Protein AF-A0A849Y619-F1 (afdb_monomer)

Nearest PDB structures (foldseek):
  7dg9-assembly1_A  TM=4.846E-01  e=2.957E-01  Aeropyrum pernix K1
  8e9h-assembly1_G  TM=6.512E-01  e=2.918E+00  Mycolicibacterium smegmatis MC2 155
  7di0-assembly3_C  TM=3.791E-01  e=2.770E-01  synthetic construct
  5t5i-assembly1_D  TM=3.705E-01  e=1.620E+00  Methanothermobacter wolfeii
  7vw6-assembly1_A  TM=2.308E-01  e=3.551E+00  Methylorubrum extorquens AM1

pLDDT: mean 92.43, std 9.61, range [48.62, 98.81]

Mean predicted aligned error: 4.02 Å

Foldseek 3Di:
DDWAQAPDDVPPPDHGNCDFPFGVRRQVQQPHTQDLPQDDQLGHNPDGTQAFLWEKAAQADCVVVVVVCVVAPVSVVLVVPDPDPTPGSQFQFKKWKD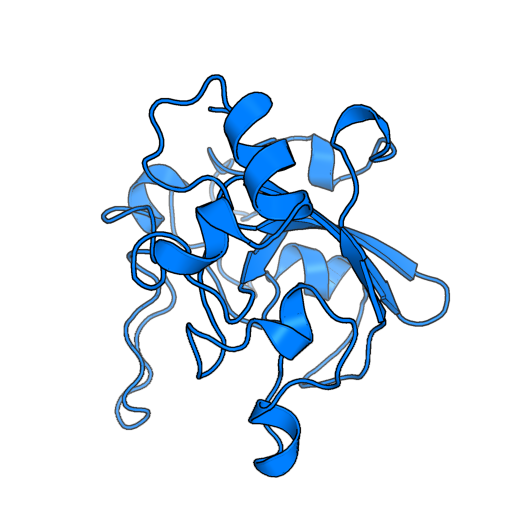DPPFIDMGTYHHHDDPHHHQCCVQRVVDDGPCVVVVDDRMGTGSSRCSRNVDDDDDDIDMDTDGPVPDDDDPRPVHHPDD

Radius of gyration: 15.32 Å; Cα contacts (8 Å, |Δi|>4): 346; chains: 1; bounding box: 36×38×42 Å

Sequence (178 aa):
MFWVGERAKPKSGWSSNFASAWDRQWKQSYGGLDSPVNRKGYFPAKFSPKQNPFYVALPFNDISNPDYLEICPLLKYFRIKKNSETKSVCKNQWIEIRLGDRTCYAQWQDVGPVFTDDYHYVFHGRRPRAHAQDMAGLDVSPAVRDYLRFRGVTHTSWRFVVEEDVPRGPWFKIVTRI

Solvent-accessible surface area (backbone atoms only — not comparable to full-atom values): 10199 Å² total; per-residue (Å²): 107,51,40,47,40,39,72,46,55,91,90,70,84,51,77,43,32,39,34,38,83,83,31,84,49,33,16,67,63,29,63,45,66,49,52,81,82,54,54,54,82,65,38,45,57,90,53,81,61,64,35,36,57,25,27,29,19,43,20,49,37,59,79,85,43,53,74,48,50,81,73,35,70,67,49,38,50,34,49,72,71,54,91,48,89,60,91,53,55,62,59,58,42,35,33,40,37,35,45,91,95,37,77,49,56,29,27,28,60,34,57,10,46,100,40,48,73,45,52,52,32,76,76,64,78,44,74,40,80,39,50,85,69,82,38,61,51,64,28,36,15,50,28,45,38,64,72,59,67,67,69,88,85,81,86,69,51,71,46,79,44,58,75,90,74,56,75,91,51,83,50,62,77,42,63,54,71,118

Structure (mmCIF, N/CA/C/O backbone):
data_AF-A0A849Y619-F1
#
_entry.id   AF-A0A849Y619-F1
#
loop_
_atom_site.group_PDB
_atom_site.id
_atom_site.type_symbol
_atom_site.label_atom_id
_atom_site.label_alt_id
_atom_site.label_comp_id
_atom_site.label_asym_id
_atom_site.label_entity_id
_atom_site.label_seq_id
_atom_site.pdbx_PDB_ins_code
_atom_site.Cartn_x
_atom_site.Cartn_y
_atom_site.Cartn_z
_atom_site.occupancy
_atom_site.B_iso_or_equiv
_atom_site.auth_seq_id
_atom_site.auth_comp_id
_atom_site.auth_asym_id
_atom_site.auth_atom_id
_atom_site.pdbx_PDB_model_num
ATOM 1 N N . MET A 1 1 ? -1.583 -10.553 4.764 1.00 91.94 1 MET A N 1
ATOM 2 C CA . MET A 1 1 ? -1.724 -9.318 5.567 1.00 91.94 1 MET A CA 1
ATOM 3 C C . MET A 1 1 ? -0.429 -9.133 6.320 1.00 91.94 1 MET A C 1
ATOM 5 O O . MET A 1 1 ? 0.033 -10.093 6.928 1.00 91.94 1 MET A O 1
ATOM 9 N N . PHE A 1 2 ? 0.080 -7.910 6.328 1.00 94.38 2 PHE A N 1
ATOM 10 C CA . PHE A 1 2 ? 1.286 -7.489 7.036 1.00 94.38 2 PHE A CA 1
ATOM 11 C C . PHE A 1 2 ? 1.000 -6.177 7.766 1.00 94.38 2 PHE A C 1
ATOM 13 O O . PHE A 1 2 ? -0.035 -5.548 7.517 1.00 94.38 2 PHE A O 1
ATOM 20 N N . TRP A 1 3 ? 1.880 -5.762 8.675 1.00 96.31 3 TRP A N 1
ATOM 21 C CA . TRP A 1 3 ? 1.736 -4.449 9.297 1.00 96.31 3 TRP A CA 1
ATOM 22 C C . TRP A 1 3 ? 3.051 -3.764 9.646 1.00 96.31 3 TRP A C 1
ATOM 24 O O . TRP A 1 3 ? 4.058 -4.417 9.931 1.00 96.31 3 TRP A O 1
ATOM 34 N N . VAL A 1 4 ? 3.014 -2.429 9.689 1.00 97.38 4 VAL A N 1
ATOM 35 C CA . VAL A 1 4 ? 4.141 -1.597 10.118 1.00 97.38 4 VAL A CA 1
ATOM 36 C C . VAL A 1 4 ? 4.576 -1.981 11.525 1.00 97.38 4 VAL A C 1
ATOM 38 O O . VAL A 1 4 ? 3.796 -1.955 12.481 1.00 97.38 4 VAL A O 1
ATOM 41 N N . GLY A 1 5 ? 5.858 -2.292 11.660 1.00 94.94 5 GLY A N 1
ATOM 42 C CA . GLY A 1 5 ? 6.497 -2.670 12.907 1.00 94.94 5 GLY A CA 1
ATOM 43 C C . GLY A 1 5 ? 6.304 -4.129 13.317 1.00 94.94 5 GLY A C 1
ATOM 44 O O . GLY A 1 5 ? 6.670 -4.480 14.441 1.00 94.94 5 GLY A O 1
ATOM 45 N N . GLU A 1 6 ? 5.740 -4.975 12.451 1.00 93.00 6 GLU A N 1
ATOM 46 C CA . GLU A 1 6 ? 5.698 -6.422 12.664 1.00 93.00 6 GLU A CA 1
ATOM 47 C C . GLU A 1 6 ? 7.108 -6.974 12.913 1.00 93.00 6 GLU A C 1
ATOM 49 O O . GLU A 1 6 ? 8.064 -6.675 12.192 1.00 93.00 6 GLU A O 1
ATOM 54 N N . ARG A 1 7 ? 7.249 -7.783 13.967 1.00 87.38 7 ARG A N 1
ATOM 55 C CA . ARG A 1 7 ? 8.505 -8.480 14.249 1.00 87.38 7 ARG A CA 1
ATOM 56 C C . ARG A 1 7 ? 8.664 -9.625 13.258 1.00 87.38 7 ARG A C 1
ATOM 58 O O . ARG A 1 7 ? 7.694 -10.320 12.970 1.00 87.38 7 ARG A O 1
ATOM 65 N N . ALA A 1 8 ? 9.899 -9.872 12.832 1.00 80.19 8 ALA A N 1
ATOM 66 C CA . ALA A 1 8 ? 10.234 -11.083 12.097 1.00 80.19 8 ALA A CA 1
ATOM 67 C C . ALA A 1 8 ? 9.720 -12.315 12.858 1.00 80.19 8 ALA A C 1
ATOM 69 O O . ALA A 1 8 ? 9.900 -12.417 14.079 1.00 80.19 8 ALA A O 1
ATOM 70 N N . LYS A 1 9 ? 9.087 -13.253 12.150 1.00 70.75 9 LYS 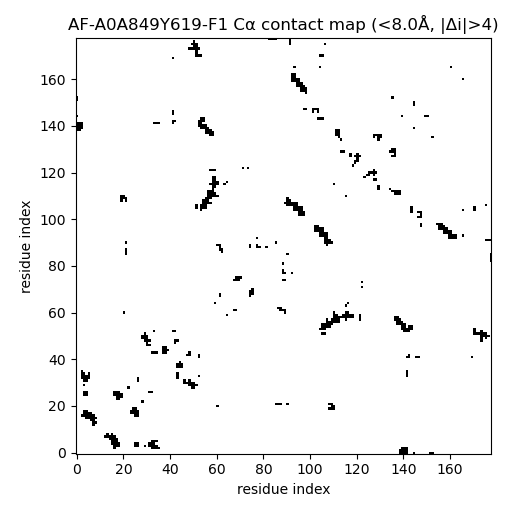A N 1
ATOM 71 C CA . LYS A 1 9 ? 8.723 -14.538 12.749 1.00 70.75 9 LYS A CA 1
ATOM 72 C C . LYS A 1 9 ? 10.014 -15.354 12.884 1.00 70.75 9 LYS A C 1
ATOM 74 O O . LYS A 1 9 ? 10.681 -15.591 11.873 1.00 70.75 9 LYS A O 1
ATOM 79 N N . PRO A 1 10 ? 10.406 -15.779 14.098 1.00 48.62 10 PRO A N 1
ATOM 80 C CA . PRO A 1 10 ? 11.585 -16.618 14.263 1.00 48.62 10 PRO A CA 1
ATOM 81 C C . PRO A 1 10 ? 11.373 -17.874 13.411 1.00 48.62 10 PRO A C 1
ATOM 83 O O . PRO A 1 10 ? 10.369 -18.553 13.607 1.00 48.62 10 PRO A O 1
ATOM 86 N N . LYS A 1 11 ? 12.290 -18.162 12.476 1.00 53.97 11 LYS A N 1
ATOM 87 C CA . LYS A 1 11 ? 12.278 -19.287 11.507 1.00 53.97 11 LYS A CA 1
ATOM 88 C C . LYS A 1 11 ? 11.621 -19.058 10.142 1.00 53.97 11 LYS A C 1
ATOM 90 O O . LYS A 1 11 ? 11.674 -19.965 9.322 1.00 53.97 11 LYS A O 1
ATOM 95 N N . SER A 1 12 ? 11.045 -17.894 9.849 1.00 55.62 12 SER A N 1
ATOM 96 C CA . SER A 1 12 ? 10.415 -17.689 8.537 1.00 55.62 12 SER A CA 1
ATOM 97 C C . SER A 1 12 ? 11.381 -17.155 7.462 1.00 55.62 12 SER A C 1
ATOM 99 O O . SER A 1 12 ? 11.061 -17.224 6.282 1.00 55.62 12 SER A O 1
ATOM 101 N N . GLY A 1 13 ? 12.546 -16.619 7.849 1.00 53.03 13 GLY A N 1
ATOM 102 C CA . GLY A 1 13 ? 13.482 -15.955 6.927 1.00 53.03 13 GLY A CA 1
ATOM 103 C C . GLY A 1 13 ? 13.055 -14.542 6.501 1.00 53.03 13 GLY A C 1
ATOM 104 O O . GLY A 1 13 ? 13.752 -13.907 5.718 1.00 53.03 13 GLY A O 1
ATOM 105 N N . TRP A 1 14 ? 11.938 -14.030 7.029 1.00 57.94 14 TRP A N 1
ATOM 106 C CA . TRP A 1 14 ? 11.405 -12.710 6.683 1.00 57.94 14 TRP A CA 1
ATOM 107 C C . TRP A 1 14 ? 11.950 -11.618 7.601 1.00 57.94 14 TRP A C 1
ATOM 109 O O . TRP A 1 14 ? 11.988 -11.777 8.824 1.00 57.94 14 TRP A O 1
ATOM 119 N N . SER A 1 15 ? 12.312 -10.487 7.001 1.00 65.38 15 SER A N 1
ATOM 120 C CA . SER A 1 15 ? 12.691 -9.256 7.694 1.00 65.38 15 SER A CA 1
ATOM 121 C C . SER A 1 15 ? 11.537 -8.726 8.551 1.00 65.38 15 SER A C 1
ATOM 123 O O . SER A 1 15 ? 10.367 -8.900 8.225 1.00 65.38 15 SER A O 1
ATOM 125 N N . SER A 1 16 ? 11.849 -8.055 9.661 1.00 83.31 16 SER A N 1
ATOM 126 C CA . SER A 1 16 ? 10.846 -7.273 10.393 1.00 83.31 16 SER A CA 1
ATOM 127 C C . SER A 1 16 ? 10.355 -6.098 9.548 1.00 83.31 16 SER A C 1
ATOM 129 O O . SER A 1 16 ? 11.182 -5.424 8.935 1.00 83.31 16 SER A O 1
ATOM 131 N N . ASN A 1 17 ? 9.083 -5.725 9.667 1.00 91.50 17 ASN A N 1
ATOM 132 C CA . ASN A 1 17 ? 8.515 -4.537 9.014 1.00 91.50 17 ASN A CA 1
ATOM 133 C C . ASN A 1 17 ? 8.823 -3.245 9.801 1.00 91.50 17 ASN A C 1
ATOM 135 O O . ASN A 1 17 ? 8.001 -2.332 9.884 1.00 91.50 17 ASN A O 1
ATOM 139 N N . PHE A 1 18 ? 9.986 -3.172 10.462 1.00 93.94 18 PHE A N 1
ATOM 140 C CA . PHE A 1 18 ? 10.475 -1.929 11.076 1.00 93.94 18 PHE A CA 1
ATOM 141 C C . PHE A 1 18 ? 10.907 -0.907 10.023 1.00 93.94 18 PHE A C 1
ATOM 143 O O . PHE A 1 18 ? 10.814 0.293 10.280 1.00 93.94 18 PHE A O 1
ATOM 150 N N . ALA A 1 19 ? 11.321 -1.399 8.857 1.00 94.00 19 ALA A N 1
ATOM 151 C CA . ALA A 1 19 ? 11.584 -0.643 7.647 1.00 94.00 19 ALA A CA 1
ATOM 152 C C . ALA A 1 19 ? 10.691 -1.175 6.518 1.00 94.00 19 ALA A C 1
ATOM 154 O O . ALA A 1 19 ? 10.325 -2.349 6.542 1.00 94.00 19 ALA A O 1
ATOM 155 N N . SER A 1 20 ? 10.384 -0.322 5.545 1.00 94.94 20 SER A N 1
ATOM 156 C CA . SER A 1 20 ? 9.896 -0.737 4.228 1.00 94.94 20 SER A CA 1
ATOM 157 C C . SER A 1 20 ? 11.028 -0.657 3.205 1.00 94.94 20 SER A C 1
ATOM 159 O O . SER A 1 20 ? 12.111 -0.133 3.491 1.00 94.94 20 SER A O 1
ATOM 161 N N . ALA A 1 21 ? 10.763 -1.087 1.974 1.00 94.69 21 ALA A N 1
ATOM 162 C CA . ALA A 1 21 ? 11.653 -0.902 0.830 1.00 94.69 21 ALA A CA 1
ATOM 163 C C . ALA A 1 21 ? 12.079 0.564 0.602 1.00 94.69 21 ALA A C 1
ATOM 165 O O . ALA A 1 21 ? 13.118 0.817 -0.012 1.00 94.69 21 ALA A O 1
ATOM 166 N N . TRP A 1 22 ? 11.299 1.533 1.096 1.00 95.00 22 TRP A N 1
ATOM 167 C CA . TRP A 1 22 ? 11.494 2.961 0.824 1.00 95.00 22 TRP A CA 1
ATOM 168 C C . TRP A 1 22 ? 11.566 3.842 2.075 1.00 95.00 22 TRP A C 1
ATOM 170 O O . TRP A 1 22 ? 11.702 5.061 1.954 1.00 95.00 22 TRP A O 1
ATOM 180 N N . ASP A 1 23 ? 11.476 3.257 3.268 1.00 94.38 23 ASP A N 1
ATOM 181 C CA . ASP A 1 23 ? 11.567 3.962 4.544 1.00 94.38 23 ASP A CA 1
ATOM 182 C C . ASP A 1 23 ? 12.326 3.106 5.566 1.00 94.38 23 ASP A C 1
ATOM 184 O O . ASP A 1 23 ? 11.807 2.129 6.104 1.00 94.38 23 ASP A O 1
ATOM 188 N N . ARG A 1 24 ? 13.578 3.480 5.855 1.00 94.19 24 ARG A N 1
ATOM 189 C CA . ARG A 1 24 ? 14.445 2.740 6.791 1.00 94.19 24 ARG A CA 1
ATOM 190 C C . ARG A 1 24 ? 13.985 2.825 8.247 1.00 94.19 24 ARG A C 1
ATOM 192 O O . ARG A 1 24 ? 14.452 2.042 9.069 1.00 94.19 24 ARG A O 1
ATOM 199 N N . GLN A 1 25 ? 13.116 3.778 8.571 1.00 95.12 25 GLN A N 1
ATOM 200 C CA . GLN A 1 25 ? 12.584 4.000 9.913 1.00 95.12 25 GLN A CA 1
ATOM 201 C C . GLN A 1 25 ? 11.055 3.936 9.884 1.00 95.12 25 GLN A C 1
ATOM 203 O O . GLN A 1 25 ? 10.381 4.688 10.584 1.00 95.12 25 GLN A O 1
ATOM 208 N N . TRP A 1 26 ? 10.494 3.043 9.062 1.00 96.44 26 TRP A N 1
ATOM 209 C CA . TRP A 1 26 ? 9.069 3.032 8.743 1.00 96.44 26 TRP A CA 1
ATOM 210 C C . TRP A 1 26 ? 8.165 2.998 9.974 1.00 96.44 26 TRP A C 1
ATOM 212 O O . TRP A 1 26 ? 7.185 3.733 10.041 1.00 96.44 26 TRP A O 1
ATOM 222 N N . LYS A 1 27 ? 8.529 2.235 11.012 1.00 96.88 27 LYS A N 1
ATOM 223 C CA . LYS A 1 27 ? 7.788 2.240 12.283 1.00 96.88 27 LYS A CA 1
ATOM 224 C C . LYS A 1 27 ? 7.769 3.620 12.950 1.00 96.88 27 LYS A C 1
ATOM 226 O O . LYS A 1 27 ? 6.728 4.043 13.452 1.00 96.88 27 LYS A O 1
ATOM 231 N N . GLN A 1 28 ? 8.905 4.310 12.995 1.00 96.75 28 GLN A N 1
ATOM 232 C CA . GLN A 1 28 ? 9.020 5.650 13.570 1.00 96.75 28 GLN A CA 1
ATOM 233 C C . GLN A 1 28 ? 8.274 6.677 12.711 1.00 96.75 28 GLN A C 1
ATOM 235 O O . GLN A 1 28 ? 7.498 7.469 13.251 1.00 96.75 28 GLN A O 1
ATOM 240 N N . SER A 1 29 ? 8.452 6.618 11.390 1.00 96.44 29 SER A N 1
ATOM 241 C CA . SER A 1 29 ? 7.781 7.478 10.414 1.00 96.44 29 SER A CA 1
ATOM 242 C C . SER A 1 29 ? 6.263 7.315 10.448 1.00 96.44 29 SER A C 1
ATOM 244 O O . SER A 1 29 ? 5.551 8.311 10.416 1.00 96.44 29 SER A O 1
ATOM 246 N N . TYR A 1 30 ? 5.753 6.088 10.595 1.00 97.81 30 TYR A N 1
ATOM 247 C CA . TYR A 1 30 ? 4.326 5.796 10.777 1.00 97.81 30 TYR A CA 1
ATOM 248 C C . TYR A 1 30 ? 3.792 6.286 12.132 1.00 97.81 30 TYR A C 1
ATOM 250 O O . TYR A 1 30 ? 2.605 6.581 12.269 1.00 97.81 30 TYR A O 1
ATOM 258 N N . GLY A 1 31 ? 4.663 6.416 13.135 1.00 97.19 31 GLY A N 1
ATOM 259 C CA . GLY A 1 31 ? 4.334 6.873 14.487 1.00 97.19 31 GLY A CA 1
ATOM 260 C C . GLY A 1 31 ? 4.183 5.755 15.522 1.00 97.19 31 GLY A C 1
ATOM 261 O O . GLY A 1 31 ? 3.906 6.042 16.685 1.00 97.19 31 GLY A O 1
ATOM 262 N N . GLY A 1 32 ? 4.388 4.491 15.144 1.00 96.19 32 GLY A N 1
ATOM 263 C CA . GLY A 1 32 ? 4.305 3.362 16.065 1.00 96.19 32 GLY A CA 1
ATOM 264 C C . GLY A 1 32 ? 4.041 2.017 15.391 1.00 96.19 32 GLY A C 1
ATOM 265 O O . GLY A 1 32 ? 4.124 1.868 14.179 1.00 96.19 32 GLY A O 1
ATOM 266 N N . LEU A 1 33 ? 3.732 1.009 16.212 1.00 96.50 33 LEU A N 1
ATOM 267 C CA . LEU A 1 33 ? 3.338 -0.328 15.756 1.00 96.50 33 LEU A CA 1
ATOM 268 C C . LEU A 1 33 ? 1.875 -0.320 15.288 1.00 96.50 33 LEU A C 1
ATOM 270 O O . LEU A 1 33 ? 0.980 -0.090 16.105 1.00 96.50 33 LEU A O 1
ATOM 274 N N . ASP A 1 34 ? 1.620 -0.661 14.025 1.00 97.31 34 ASP A N 1
ATOM 275 C CA . ASP A 1 34 ? 0.263 -0.778 13.473 1.00 97.31 34 ASP A CA 1
ATOM 276 C C . ASP A 1 34 ? -0.383 -2.127 13.824 1.00 97.31 34 ASP A C 1
ATOM 278 O O . ASP A 1 34 ? -0.637 -2.973 12.975 1.00 97.31 34 ASP A O 1
ATOM 282 N N . SER A 1 35 ? -0.614 -2.366 15.115 1.00 95.38 35 SER A N 1
ATOM 283 C CA . SER A 1 35 ? -1.108 -3.663 15.587 1.00 95.38 35 SER A CA 1
ATOM 284 C C . SER A 1 35 ? -2.464 -4.048 14.959 1.00 95.38 35 SER A C 1
ATOM 286 O O . SER A 1 35 ? -3.393 -3.228 14.931 1.00 95.38 35 SER A O 1
ATOM 288 N N . PRO A 1 36 ? -2.639 -5.314 14.529 1.00 95.25 36 PRO A N 1
ATOM 289 C CA . PRO A 1 36 ? -3.891 -5.790 13.950 1.00 95.25 36 PRO A CA 1
ATOM 290 C C . PRO A 1 36 ? -5.019 -6.026 14.963 1.00 95.25 36 PRO A C 1
ATOM 292 O O . PRO A 1 36 ? -6.151 -6.226 14.529 1.00 95.25 36 PRO A O 1
ATOM 295 N N . VAL A 1 37 ? -4.731 -6.054 16.271 1.00 93.31 37 VAL A N 1
ATOM 296 C CA . VAL A 1 37 ? -5.693 -6.472 17.315 1.00 93.31 37 VAL A CA 1
ATOM 297 C C . VAL A 1 37 ? -6.178 -5.340 18.221 1.00 93.31 37 VAL A C 1
ATOM 299 O O . VAL A 1 37 ? -7.227 -5.466 18.837 1.00 93.31 37 VAL A O 1
ATOM 302 N N . ASN A 1 38 ? -5.448 -4.226 18.309 1.00 89.75 38 ASN A N 1
ATOM 303 C CA . ASN A 1 38 ? -5.796 -3.111 19.192 1.00 89.75 38 ASN A CA 1
ATOM 304 C C . ASN A 1 38 ? -6.065 -1.845 18.372 1.00 89.75 38 ASN A C 1
ATOM 306 O O . ASN A 1 38 ? -5.174 -1.004 18.195 1.00 89.75 38 ASN A O 1
ATOM 310 N N . ARG A 1 39 ? -7.284 -1.747 17.830 1.00 96.00 39 ARG A N 1
ATOM 311 C CA . ARG A 1 39 ? -7.682 -0.719 16.856 1.00 96.00 39 ARG A CA 1
ATOM 312 C C . ARG A 1 39 ? -8.905 0.074 17.318 1.00 96.00 39 ARG A C 1
ATOM 314 O O . ARG A 1 39 ? -9.791 -0.466 17.972 1.00 96.00 39 ARG A O 1
ATOM 321 N N . LYS A 1 40 ? -8.959 1.357 16.947 1.00 96.25 40 LYS A N 1
ATOM 322 C CA . LYS A 1 40 ? -10.124 2.243 17.097 1.00 96.25 40 LYS A CA 1
ATOM 323 C C . LYS A 1 40 ? -10.702 2.511 15.709 1.00 96.25 40 LYS A C 1
ATOM 325 O O . LYS A 1 40 ? -10.189 3.339 14.955 1.00 96.25 40 LYS A O 1
ATOM 330 N N . GLY A 1 41 ? -11.745 1.766 15.345 1.00 96.25 41 GLY A N 1
ATOM 331 C CA . GLY A 1 41 ? -12.171 1.671 13.948 1.00 96.25 41 GLY A CA 1
ATOM 332 C C . GLY A 1 41 ? -11.033 1.108 13.092 1.00 96.25 41 GLY A C 1
ATOM 333 O O . GLY A 1 41 ? -10.452 0.084 13.432 1.00 96.25 41 GLY A O 1
ATOM 334 N N . TYR A 1 42 ? -10.665 1.809 12.020 1.00 97.50 42 TYR A N 1
ATOM 335 C CA . TYR A 1 42 ? -9.595 1.385 11.109 1.00 97.50 42 TYR A CA 1
ATOM 336 C C . TYR A 1 42 ? -8.191 1.872 11.500 1.00 97.50 42 TYR A C 1
ATOM 338 O O . TYR A 1 42 ? -7.265 1.696 10.716 1.00 97.50 42 TYR A O 1
ATOM 346 N N . PHE A 1 43 ? -8.010 2.486 12.672 1.00 97.75 43 PHE A N 1
ATOM 347 C CA . PHE A 1 43 ? -6.763 3.151 13.080 1.00 97.75 43 PHE A CA 1
ATOM 348 C C . PHE A 1 43 ? -6.136 2.464 14.303 1.00 97.75 43 PHE A C 1
ATOM 350 O O . PHE A 1 43 ? -6.872 1.855 15.088 1.00 97.75 43 PHE A O 1
ATOM 357 N N . PRO A 1 44 ? -4.811 2.572 14.521 1.00 97.19 44 PRO A N 1
ATOM 358 C CA . PRO A 1 44 ? -4.189 2.177 15.785 1.00 97.19 44 PRO A CA 1
ATOM 359 C C . PRO A 1 44 ? -4.904 2.805 16.989 1.00 97.19 44 PRO A C 1
ATOM 361 O O . PRO A 1 44 ? -5.210 3.993 16.988 1.00 97.19 44 PRO A O 1
ATOM 364 N N . ALA A 1 45 ? -5.167 2.030 18.045 1.00 96.12 45 ALA A N 1
ATOM 365 C CA . ALA A 1 45 ? -5.887 2.559 19.210 1.00 96.12 45 ALA A CA 1
ATOM 366 C C . ALA A 1 45 ? -5.030 3.467 20.112 1.00 96.12 45 ALA A C 1
ATOM 368 O O . ALA A 1 45 ? -5.575 4.269 20.864 1.00 96.12 45 ALA A O 1
ATOM 369 N N . LYS A 1 46 ? -3.698 3.321 20.074 1.00 95.19 46 LYS A N 1
ATOM 370 C CA . LYS A 1 46 ? -2.773 3.980 21.016 1.00 95.19 46 LYS A CA 1
ATOM 371 C C . LYS A 1 46 ? -2.206 5.312 20.519 1.00 95.19 46 LYS A C 1
ATOM 373 O O . LYS A 1 46 ? -1.581 6.016 21.302 1.00 95.19 46 LYS A O 1
ATOM 378 N N . PHE A 1 47 ? -2.360 5.627 19.236 1.00 96.88 47 PHE A N 1
ATOM 379 C CA . PHE A 1 47 ? -1.802 6.829 18.621 1.00 96.88 47 PHE A CA 1
ATOM 380 C C . PHE A 1 47 ? -2.518 7.142 17.306 1.00 96.88 47 PHE A C 1
ATOM 382 O O . PHE A 1 47 ? -3.070 6.248 16.666 1.00 96.88 47 PHE A O 1
ATOM 389 N N . SER A 1 48 ? -2.460 8.401 16.881 1.00 97.06 48 SER A N 1
ATOM 390 C CA . SER A 1 48 ? -2.811 8.787 15.514 1.00 97.06 48 SER A CA 1
ATOM 391 C C . SER A 1 48 ? -1.597 8.549 14.611 1.00 97.06 48 SER A C 1
ATOM 393 O O . SER A 1 48 ? -0.541 9.124 14.891 1.00 97.06 48 SER A O 1
ATOM 395 N N . PRO A 1 49 ? -1.691 7.702 13.570 1.00 97.44 49 PRO A N 1
ATOM 396 C CA . PRO A 1 49 ? -0.554 7.452 12.697 1.00 97.44 49 PRO A CA 1
ATOM 397 C C . PRO A 1 49 ? -0.215 8.705 11.881 1.00 97.44 49 PRO A C 1
ATOM 399 O O . PRO A 1 49 ? -1.070 9.547 11.619 1.00 97.44 49 PRO A O 1
ATOM 402 N N . LYS A 1 50 ? 1.050 8.839 11.490 1.00 97.44 50 LYS A N 1
ATOM 403 C CA . LYS A 1 50 ? 1.550 9.953 10.662 1.00 97.44 50 LYS A CA 1
ATOM 404 C C . LYS A 1 50 ? 1.551 9.624 9.166 1.00 97.44 50 LYS A C 1
ATOM 406 O O . LYS A 1 50 ? 1.750 10.501 8.336 1.00 97.44 50 LYS A O 1
ATOM 411 N N . GLN A 1 51 ? 1.337 8.355 8.838 1.00 97.38 51 GLN A N 1
ATOM 412 C CA . GLN A 1 51 ? 1.222 7.824 7.486 1.00 97.38 51 GLN A CA 1
ATOM 413 C C . GLN A 1 51 ? -0.124 7.104 7.348 1.00 97.38 51 GLN A C 1
ATOM 415 O O . GLN A 1 51 ? -0.765 6.752 8.342 1.00 97.38 51 GLN A O 1
ATOM 420 N N . ASN A 1 52 ? -0.570 6.909 6.113 1.00 98.19 52 ASN A N 1
ATOM 421 C CA . ASN A 1 52 ? -1.857 6.303 5.812 1.00 98.19 52 ASN A CA 1
ATOM 422 C C . ASN A 1 52 ? -1.949 4.880 6.389 1.00 98.19 52 ASN A C 1
ATOM 424 O O . ASN A 1 52 ? -1.093 4.058 6.072 1.00 98.19 52 ASN A O 1
ATOM 428 N N . PRO A 1 53 ? -2.970 4.555 7.206 1.00 98.38 53 PRO A N 1
ATOM 429 C CA . PRO A 1 53 ? -3.171 3.205 7.733 1.00 98.38 53 PRO A CA 1
ATOM 430 C C . PRO A 1 53 ? -3.722 2.221 6.692 1.00 98.38 53 PRO A C 1
ATOM 432 O O . PRO A 1 53 ? -3.694 1.012 6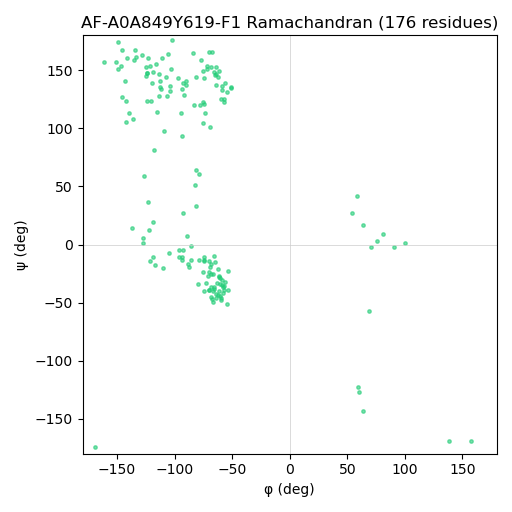.919 1.00 98.38 53 PRO A O 1
ATOM 435 N N . PHE A 1 54 ? -4.222 2.705 5.555 1.00 98.75 54 PHE A N 1
ATOM 436 C CA . PHE A 1 54 ? -4.616 1.901 4.403 1.00 98.75 54 PHE A CA 1
ATOM 437 C C . PHE A 1 54 ? -3.439 1.817 3.438 1.00 98.75 54 PHE A C 1
ATOM 439 O O . PHE A 1 54 ? -3.247 2.685 2.586 1.00 98.75 54 PHE A O 1
ATOM 446 N N . TYR A 1 55 ? -2.640 0.764 3.589 1.00 98.75 55 TYR A N 1
ATOM 447 C CA . TYR A 1 55 ? -1.450 0.550 2.779 1.00 98.75 55 TYR A CA 1
ATOM 448 C C . TYR A 1 55 ? -1.326 -0.886 2.288 1.00 98.75 55 TYR A C 1
ATOM 450 O O . TYR A 1 55 ? -1.915 -1.812 2.856 1.00 98.75 55 TYR A O 1
ATOM 458 N N . VAL A 1 56 ? -0.546 -1.049 1.223 1.00 98.75 56 VAL A N 1
ATOM 459 C CA . VAL A 1 56 ? -0.262 -2.335 0.588 1.00 98.75 56 VAL A CA 1
ATOM 460 C C . VAL A 1 56 ? 1.223 -2.525 0.293 1.00 98.75 56 VAL A C 1
ATOM 462 O O . VAL A 1 56 ? 1.981 -1.552 0.202 1.00 98.75 56 VAL A O 1
ATOM 465 N N . ALA A 1 57 ? 1.594 -3.786 0.084 1.00 98.00 57 ALA A N 1
ATOM 466 C CA . ALA A 1 57 ? 2.817 -4.199 -0.579 1.00 98.00 57 ALA A CA 1
ATOM 467 C C . ALA A 1 57 ? 2.482 -4.896 -1.906 1.00 98.00 57 ALA A C 1
ATOM 469 O O . ALA A 1 57 ? 1.661 -5.818 -1.933 1.00 98.00 57 ALA A O 1
ATOM 470 N N . LEU A 1 58 ? 3.108 -4.430 -2.989 1.00 98.06 58 LEU A N 1
ATOM 471 C CA . LEU A 1 58 ? 3.091 -5.077 -4.305 1.00 98.06 58 LEU A CA 1
ATOM 472 C C . LEU A 1 58 ? 4.504 -5.574 -4.657 1.00 98.06 58 LEU A C 1
ATOM 474 O O . LEU A 1 58 ? 5.487 -4.932 -4.272 1.00 98.06 58 LEU A O 1
ATOM 478 N N . PRO A 1 59 ? 4.640 -6.695 -5.390 1.00 97.19 59 PRO A N 1
ATOM 479 C CA . PRO A 1 59 ? 5.909 -7.402 -5.569 1.00 97.19 59 PRO A CA 1
ATOM 480 C C . PRO A 1 59 ? 6.785 -6.777 -6.665 1.00 97.19 59 PRO A C 1
ATOM 482 O O . PRO A 1 59 ? 7.249 -7.457 -7.575 1.00 97.19 59 PRO A O 1
ATOM 485 N N . PHE A 1 60 ? 7.009 -5.465 -6.597 1.00 97.88 60 PHE A N 1
ATOM 486 C CA . PHE A 1 60 ? 7.867 -4.732 -7.522 1.00 97.88 60 PHE A CA 1
ATOM 487 C C . PHE A 1 60 ? 8.593 -3.576 -6.825 1.00 97.88 60 PHE A C 1
ATOM 489 O O . PHE A 1 60 ? 7.967 -2.717 -6.213 1.00 97.88 60 PHE A O 1
ATOM 496 N N . ASN A 1 61 ? 9.915 -3.521 -6.947 1.00 97.38 61 ASN A N 1
ATOM 497 C CA . ASN A 1 61 ? 10.741 -2.437 -6.429 1.00 97.38 61 ASN A CA 1
ATOM 498 C C . ASN A 1 61 ? 11.401 -1.693 -7.588 1.00 97.38 61 ASN A C 1
ATOM 500 O O . ASN A 1 61 ? 12.263 -2.235 -8.277 1.00 97.38 61 ASN A O 1
ATOM 504 N N . ASP A 1 62 ? 11.025 -0.436 -7.779 1.00 95.88 62 ASP A N 1
ATOM 505 C CA . ASP A 1 62 ? 11.553 0.421 -8.837 1.00 95.88 62 ASP A CA 1
ATOM 506 C C . ASP A 1 62 ? 13.014 0.836 -8.618 1.00 95.88 62 ASP A C 1
ATOM 508 O O . ASP A 1 62 ? 13.717 1.122 -9.581 1.00 95.88 62 ASP A O 1
ATOM 512 N N . ILE A 1 63 ? 13.496 0.828 -7.371 1.00 95.25 63 ILE A N 1
ATOM 513 C CA . ILE A 1 63 ? 14.892 1.155 -7.054 1.00 95.25 63 ILE A CA 1
ATOM 514 C C . ILE A 1 63 ? 15.822 0.006 -7.456 1.00 95.25 63 ILE A C 1
ATOM 516 O O . ILE A 1 63 ? 16.911 0.257 -7.965 1.00 95.25 63 ILE A O 1
ATOM 520 N N . SER A 1 64 ? 15.416 -1.248 -7.229 1.00 95.81 64 SER A N 1
ATOM 521 C CA . SER A 1 64 ? 16.225 -2.415 -7.618 1.00 95.81 64 SER A CA 1
ATOM 522 C C . SER A 1 64 ? 16.003 -2.857 -9.062 1.00 95.81 64 SER A C 1
ATOM 524 O O . SER A 1 64 ? 16.785 -3.655 -9.563 1.00 95.81 64 SER A O 1
ATOM 526 N N . ASN A 1 65 ? 14.956 -2.360 -9.725 1.00 96.06 65 ASN A N 1
ATOM 527 C CA . ASN A 1 65 ? 14.637 -2.683 -11.114 1.00 96.06 65 ASN A CA 1
ATOM 528 C C . ASN A 1 65 ? 14.468 -1.395 -11.954 1.00 96.06 65 ASN A C 1
ATOM 530 O O . ASN A 1 65 ? 13.388 -1.159 -12.510 1.00 96.06 65 ASN A O 1
ATOM 534 N N . PRO A 1 66 ? 15.506 -0.535 -12.036 1.00 94.31 66 PRO A N 1
ATOM 535 C CA . PRO A 1 66 ? 15.400 0.793 -12.642 1.00 94.31 66 PRO A CA 1
ATOM 536 C C . PRO A 1 66 ? 15.137 0.754 -14.151 1.00 94.31 66 PRO A C 1
ATOM 538 O O . PRO A 1 66 ? 14.524 1.680 -14.677 1.00 94.31 66 PRO A O 1
ATOM 541 N N . ASP A 1 67 ? 15.519 -0.322 -14.844 1.00 94.19 67 ASP A N 1
ATOM 542 C CA . ASP A 1 67 ? 15.328 -0.462 -16.294 1.00 94.19 67 ASP A CA 1
ATOM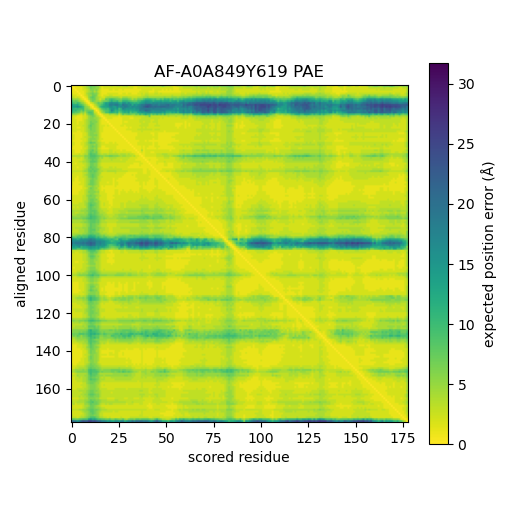 543 C C . ASP A 1 67 ? 13.846 -0.363 -16.696 1.00 94.19 67 ASP A C 1
ATOM 545 O O . ASP A 1 67 ? 13.501 0.178 -17.750 1.00 94.19 67 ASP A O 1
ATOM 549 N N . TYR A 1 68 ? 12.932 -0.789 -15.815 1.00 94.62 68 TYR A N 1
ATOM 550 C CA . TYR A 1 68 ? 11.492 -0.693 -16.062 1.00 94.62 68 TYR A CA 1
ATOM 551 C C . TYR A 1 68 ? 10.956 0.741 -16.048 1.00 94.62 68 TYR A C 1
ATOM 553 O O . TYR A 1 68 ? 9.890 0.987 -16.620 1.00 94.62 68 TYR A O 1
ATOM 561 N N . LEU A 1 69 ? 11.679 1.698 -15.452 1.00 90.81 69 LEU A N 1
ATOM 562 C CA . LEU A 1 69 ? 11.294 3.113 -15.456 1.00 90.81 69 LEU A CA 1
ATOM 563 C C . LEU A 1 69 ? 11.230 3.681 -16.880 1.00 90.81 69 LEU A C 1
ATOM 565 O O . LEU A 1 69 ? 10.434 4.584 -17.137 1.00 90.81 69 LEU A O 1
ATOM 569 N N . GLU A 1 70 ? 12.018 3.134 -17.811 1.00 89.31 70 GLU A N 1
ATOM 570 C CA . GLU A 1 70 ? 12.069 3.591 -19.204 1.00 89.31 70 GLU A CA 1
ATOM 571 C C . GLU A 1 70 ? 11.189 2.790 -20.167 1.00 89.31 70 GLU A C 1
ATOM 573 O O . GLU A 1 70 ? 10.952 3.237 -21.291 1.00 89.31 70 GLU A O 1
ATOM 578 N N . ILE A 1 71 ? 10.636 1.653 -19.748 1.00 92.31 71 ILE A N 1
ATOM 579 C CA . ILE A 1 71 ? 9.800 0.813 -20.625 1.00 92.31 71 ILE A CA 1
ATOM 580 C C . ILE A 1 71 ? 8.353 0.681 -20.151 1.00 92.31 71 ILE A C 1
ATOM 582 O O . ILE A 1 71 ? 7.486 0.350 -20.952 1.00 92.31 71 ILE A O 1
ATOM 586 N N . CYS A 1 72 ? 8.052 0.990 -18.887 1.00 95.00 72 CYS A N 1
ATOM 587 C CA . CYS A 1 72 ? 6.695 0.934 -18.3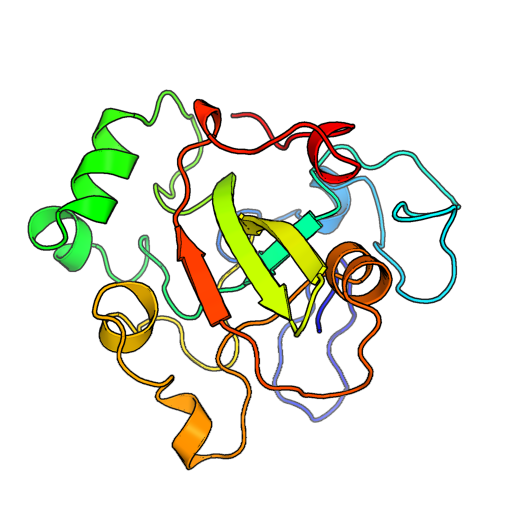54 1.00 95.00 72 CYS A CA 1
ATOM 588 C C . CYS A 1 72 ? 6.008 2.311 -18.427 1.00 95.00 72 CYS A C 1
ATOM 590 O O . CYS A 1 72 ? 6.394 3.217 -17.682 1.00 95.00 72 CYS A O 1
ATOM 592 N N . PRO A 1 73 ? 4.953 2.491 -19.249 1.00 93.94 73 PRO A N 1
ATOM 593 C CA . PRO A 1 73 ? 4.252 3.773 -19.362 1.00 93.94 73 PRO A CA 1
ATOM 594 C C . PRO A 1 73 ? 3.702 4.287 -18.028 1.00 93.94 73 PRO A C 1
ATOM 596 O O . PRO A 1 73 ? 3.754 5.485 -17.759 1.00 93.94 73 PRO A O 1
ATOM 599 N N . LEU A 1 74 ? 3.230 3.385 -17.163 1.00 94.06 74 LEU A N 1
ATOM 600 C CA . LEU A 1 74 ? 2.694 3.765 -15.860 1.00 94.06 74 LEU A CA 1
ATOM 601 C C . LEU A 1 74 ? 3.790 4.250 -14.898 1.00 94.06 74 LEU A C 1
ATOM 603 O O . LEU A 1 74 ? 3.593 5.248 -14.212 1.00 94.06 74 LEU A O 1
ATOM 607 N N . LEU A 1 75 ? 4.972 3.620 -14.899 1.00 94.12 75 LEU A N 1
ATOM 608 C CA . LEU A 1 75 ? 6.113 4.106 -14.111 1.00 94.12 75 LEU A CA 1
ATOM 609 C C . LEU A 1 75 ? 6.619 5.458 -14.626 1.00 94.12 75 LEU A C 1
ATOM 611 O O . LEU A 1 75 ? 6.936 6.333 -13.820 1.00 94.12 75 LEU A O 1
ATOM 615 N N . LYS A 1 76 ? 6.633 5.671 -15.950 1.00 92.31 76 LYS A N 1
ATOM 616 C CA . LYS A 1 76 ? 6.925 6.990 -16.537 1.00 92.31 76 LYS A CA 1
ATOM 617 C C . LYS A 1 76 ? 5.929 8.042 -16.069 1.00 92.31 76 LYS A C 1
ATOM 619 O O . LYS A 1 76 ? 6.340 9.125 -15.662 1.00 92.31 76 LYS A O 1
ATOM 624 N N . TYR A 1 77 ? 4.637 7.717 -16.089 1.00 91.50 77 TYR A N 1
ATOM 625 C CA . TYR A 1 77 ? 3.588 8.603 -15.593 1.00 91.50 77 TYR A CA 1
ATOM 626 C C . TYR A 1 77 ? 3.787 8.942 -14.110 1.00 91.50 77 TYR A C 1
ATOM 628 O O . TYR A 1 77 ? 3.794 10.119 -13.748 1.00 91.50 77 TYR A O 1
ATOM 636 N N . PHE A 1 78 ? 4.043 7.938 -13.265 1.00 91.56 78 PHE A N 1
ATOM 637 C CA . PHE A 1 78 ? 4.350 8.149 -11.849 1.00 91.56 78 PHE A CA 1
ATOM 638 C C . PHE A 1 78 ? 5.573 9.044 -11.654 1.00 91.56 78 PHE A C 1
ATOM 640 O O . PHE A 1 78 ? 5.536 9.945 -10.821 1.00 91.56 78 PHE A O 1
ATOM 647 N N . ARG A 1 79 ? 6.629 8.849 -12.453 1.00 89.19 79 ARG A N 1
ATOM 648 C CA . ARG A 1 79 ? 7.839 9.678 -12.420 1.00 89.19 79 ARG A CA 1
ATOM 649 C C . ARG A 1 79 ? 7.560 11.134 -12.782 1.00 89.19 79 ARG A C 1
ATOM 651 O O . ARG A 1 79 ? 8.065 12.015 -12.102 1.00 89.19 79 ARG A O 1
ATOM 658 N N . ILE A 1 80 ? 6.761 11.392 -13.817 1.00 86.75 80 ILE A N 1
ATOM 659 C CA . ILE A 1 80 ? 6.416 12.758 -14.254 1.00 86.75 80 ILE A CA 1
ATOM 660 C C . ILE A 1 80 ? 5.564 13.475 -13.201 1.00 86.75 80 ILE A C 1
ATOM 662 O O . ILE A 1 80 ? 5.764 14.655 -12.939 1.00 86.75 80 ILE A O 1
ATOM 666 N N . LYS A 1 81 ? 4.620 12.764 -12.575 1.00 81.12 81 LYS A N 1
ATOM 667 C CA . LYS A 1 81 ? 3.754 13.305 -11.514 1.00 81.12 81 LYS A CA 1
ATOM 668 C C . LYS A 1 81 ? 4.467 13.491 -10.175 1.00 81.12 81 LYS A C 1
ATOM 670 O O . LYS A 1 81 ? 3.900 14.072 -9.248 1.00 81.12 81 LYS A O 1
ATOM 675 N N . LYS A 1 82 ? 5.680 12.963 -10.037 1.00 78.38 82 LYS A N 1
ATOM 676 C CA . LYS A 1 82 ? 6.403 12.952 -8.777 1.00 78.38 82 LYS A CA 1
ATOM 677 C C . LYS A 1 82 ? 6.956 14.338 -8.456 1.00 78.38 82 LYS A C 1
ATOM 679 O O . LYS A 1 82 ? 8.010 14.724 -8.941 1.00 78.38 82 LYS A O 1
ATOM 684 N N . ASN A 1 83 ? 6.309 15.011 -7.514 1.00 62.91 83 ASN A N 1
ATOM 685 C CA . ASN A 1 83 ? 6.827 16.225 -6.878 1.00 62.91 83 ASN A CA 1
ATOM 686 C C . ASN A 1 83 ? 7.614 15.905 -5.587 1.00 62.91 83 ASN A C 1
ATOM 688 O O . ASN A 1 83 ? 7.601 16.698 -4.653 1.00 62.91 83 ASN A O 1
ATOM 692 N N . SER A 1 84 ? 8.205 14.702 -5.484 1.00 64.12 84 SER A N 1
ATOM 693 C CA . SER A 1 84 ? 8.601 14.079 -4.210 1.00 64.12 84 SER A CA 1
ATOM 694 C C . SER A 1 84 ? 10.091 13.917 -3.969 1.00 64.12 84 SER A C 1
ATOM 696 O O . SER A 1 84 ? 10.805 13.443 -4.847 1.00 64.12 84 SER A O 1
ATOM 698 N N . GLU A 1 85 ? 10.504 14.160 -2.719 1.00 60.75 85 GLU A N 1
ATOM 699 C CA . GLU A 1 85 ? 11.829 13.821 -2.175 1.00 60.75 85 GLU A CA 1
ATOM 700 C C . GLU A 1 85 ? 12.053 12.309 -1.997 1.00 60.75 85 GLU A C 1
ATOM 702 O O . GLU A 1 85 ? 13.181 11.851 -1.798 1.00 60.75 85 GLU A O 1
ATOM 707 N N . THR A 1 86 ? 10.993 11.494 -2.054 1.00 67.12 86 THR A N 1
ATOM 708 C CA . THR A 1 86 ? 11.136 10.036 -1.962 1.00 67.12 86 THR A CA 1
ATOM 709 C C . THR A 1 86 ? 11.964 9.523 -3.140 1.00 67.12 86 THR A C 1
ATOM 711 O O . THR A 1 86 ? 11.859 10.032 -4.248 1.00 67.12 86 THR A O 1
ATOM 714 N N . LYS A 1 87 ? 12.803 8.496 -2.956 1.00 83.94 87 LYS A N 1
ATOM 715 C CA . LYS A 1 87 ? 13.582 7.936 -4.081 1.00 83.94 87 LYS A CA 1
ATOM 716 C C . LYS A 1 87 ? 12.718 7.135 -5.059 1.00 83.94 87 LYS A C 1
ATOM 718 O O . LYS A 1 87 ? 12.943 7.217 -6.260 1.00 83.94 87 LYS A O 1
ATOM 723 N N . SER A 1 88 ? 11.680 6.460 -4.569 1.00 93.25 88 SER A N 1
ATOM 724 C CA . SER A 1 88 ? 10.787 5.622 -5.379 1.00 93.25 88 SER A CA 1
ATOM 725 C C . SER A 1 88 ? 9.701 6.422 -6.108 1.00 93.25 88 SER A C 1
ATOM 727 O O . SER A 1 88 ? 9.221 7.423 -5.586 1.00 93.25 88 SER A O 1
ATOM 729 N N . VAL A 1 89 ? 9.325 6.024 -7.324 1.00 94.00 89 VAL A N 1
ATOM 730 C CA . VAL A 1 89 ? 8.135 6.522 -8.046 1.00 94.00 89 VAL A CA 1
ATOM 731 C C . VAL A 1 89 ? 6.875 5.714 -7.707 1.00 94.00 89 VAL A C 1
ATOM 733 O O . VAL A 1 89 ? 5.762 6.198 -7.902 1.00 94.00 89 VAL A O 1
ATOM 736 N N . CYS A 1 90 ? 7.048 4.500 -7.176 1.00 95.62 90 CYS A N 1
ATOM 737 C CA . CYS A 1 90 ? 5.971 3.598 -6.764 1.00 95.62 90 CYS A CA 1
ATOM 738 C C . CYS A 1 90 ? 5.385 3.959 -5.394 1.00 95.62 90 CYS A C 1
ATOM 740 O O . CYS A 1 90 ? 4.186 3.779 -5.169 1.00 95.62 90 CYS A O 1
ATOM 742 N N . LYS A 1 91 ? 6.212 4.472 -4.474 1.00 95.38 91 LYS A N 1
ATOM 743 C CA . LYS A 1 91 ? 5.751 4.865 -3.138 1.00 95.38 91 LYS A CA 1
ATOM 744 C C . LYS A 1 91 ? 4.615 5.890 -3.236 1.00 95.38 91 LYS A C 1
ATOM 746 O O . LYS A 1 91 ? 4.682 6.829 -4.023 1.00 95.38 91 LYS A O 1
ATOM 751 N N . ASN A 1 92 ? 3.606 5.728 -2.382 1.00 94.69 92 ASN A N 1
ATOM 752 C CA . ASN A 1 92 ? 2.416 6.578 -2.258 1.00 94.69 92 ASN A CA 1
ATOM 753 C C . ASN A 1 92 ? 1.408 6.491 -3.417 1.00 94.69 92 ASN A C 1
ATOM 755 O O . ASN A 1 92 ? 0.351 7.114 -3.299 1.00 94.69 92 ASN A O 1
ATOM 759 N N . GLN A 1 93 ? 1.665 5.706 -4.472 1.00 96.06 93 GLN A N 1
ATOM 760 C CA . GLN A 1 93 ? 0.668 5.458 -5.520 1.00 96.06 93 GLN A CA 1
ATOM 761 C C . GLN A 1 93 ? -0.544 4.721 -4.950 1.00 96.06 93 GLN A C 1
ATOM 763 O O . GLN A 1 93 ? -0.413 3.913 -4.028 1.00 96.06 93 GLN A O 1
ATOM 768 N N . TRP A 1 94 ? -1.726 4.995 -5.492 1.00 97.75 94 TRP A N 1
ATOM 769 C CA . TRP A 1 94 ? -2.975 4.431 -4.994 1.00 97.75 94 TRP A CA 1
ATOM 770 C C . TRP A 1 94 ? -3.412 3.207 -5.790 1.00 97.75 94 TRP A C 1
ATOM 772 O O . TRP A 1 94 ? -3.285 3.148 -7.017 1.00 97.75 94 TRP A O 1
ATOM 782 N N . ILE A 1 95 ? -3.991 2.243 -5.076 1.00 98.69 95 ILE A N 1
ATOM 783 C CA . ILE A 1 95 ? -4.727 1.136 -5.676 1.00 98.69 95 ILE A CA 1
ATOM 784 C C . ILE A 1 95 ? -6.151 1.063 -5.135 1.00 98.69 95 ILE A C 1
ATOM 786 O O . ILE A 1 95 ? -6.416 1.365 -3.971 1.00 98.69 95 ILE A O 1
ATOM 790 N N . GLU A 1 96 ? -7.057 0.622 -5.995 1.00 98.81 96 GLU A N 1
ATOM 791 C CA . GLU A 1 96 ? -8.393 0.153 -5.653 1.00 98.81 96 GLU A CA 1
ATOM 792 C C . GLU A 1 96 ? -8.344 -1.366 -5.476 1.00 98.81 96 GLU A C 1
ATOM 794 O O . GLU A 1 96 ? -7.789 -2.058 -6.324 1.00 98.81 96 GLU A O 1
ATOM 799 N N . ILE A 1 97 ? -8.947 -1.890 -4.412 1.00 98.75 97 ILE A N 1
ATOM 800 C CA . ILE A 1 97 ? -9.041 -3.317 -4.096 1.00 98.75 97 ILE A CA 1
ATOM 801 C C . ILE A 1 97 ? -10.518 -3.664 -3.940 1.00 98.75 97 ILE A C 1
ATOM 803 O O . ILE A 1 97 ? -11.205 -3.082 -3.100 1.00 98.75 97 ILE A O 1
ATOM 807 N N . ARG A 1 98 ? -11.005 -4.636 -4.709 1.00 98.62 98 ARG A N 1
ATOM 808 C CA . ARG A 1 98 ? -12.382 -5.131 -4.634 1.00 98.62 98 ARG A CA 1
ATOM 809 C C . ARG A 1 98 ? -12.417 -6.558 -4.105 1.00 98.62 98 ARG A C 1
ATOM 811 O O . ARG A 1 98 ? -11.670 -7.423 -4.573 1.00 98.62 98 ARG A O 1
ATOM 818 N N . LEU A 1 99 ? -13.317 -6.793 -3.157 1.00 98.12 99 LEU A N 1
ATOM 819 C CA . LEU A 1 99 ? -13.674 -8.107 -2.637 1.00 98.12 99 LEU A CA 1
ATOM 820 C C . LEU A 1 99 ? -15.198 -8.184 -2.508 1.00 98.12 99 LEU A C 1
ATOM 822 O O . LEU A 1 99 ? -15.775 -7.555 -1.622 1.00 98.12 99 LEU A O 1
ATOM 826 N N . GLY A 1 100 ? -15.840 -8.951 -3.391 1.00 96.25 100 GLY A N 1
ATOM 827 C CA . GLY A 1 100 ? -17.300 -9.015 -3.458 1.00 96.25 100 GLY A CA 1
ATOM 828 C C . GLY A 1 100 ? -17.908 -7.639 -3.738 1.00 96.25 100 GLY A C 1
ATOM 829 O O . GLY A 1 100 ? -17.566 -6.995 -4.726 1.00 96.25 100 GLY A O 1
ATOM 830 N N . ASP A 1 101 ? -18.780 -7.187 -2.842 1.00 96.44 101 ASP A N 1
ATOM 831 C CA . ASP A 1 101 ? -19.463 -5.889 -2.869 1.00 96.44 101 ASP A CA 1
ATOM 832 C C . ASP A 1 101 ? -18.653 -4.747 -2.223 1.00 96.44 101 ASP A C 1
ATOM 834 O O . ASP A 1 101 ? -19.103 -3.600 -2.188 1.00 96.44 101 ASP A O 1
ATOM 838 N N . ARG A 1 102 ? -17.456 -5.035 -1.692 1.00 97.88 102 ARG A N 1
ATOM 839 C CA . ARG A 1 102 ? -16.627 -4.065 -0.964 1.00 97.88 102 ARG A CA 1
ATOM 840 C C . ARG A 1 102 ? -15.467 -3.577 -1.814 1.00 97.88 102 ARG A C 1
ATOM 842 O O . ARG A 1 102 ? -14.687 -4.377 -2.328 1.00 97.88 102 ARG A O 1
ATOM 849 N N . THR A 1 103 ? -15.291 -2.259 -1.840 1.00 98.56 103 THR A N 1
ATOM 850 C CA . THR A 1 103 ? -14.169 -1.588 -2.503 1.00 98.56 103 THR A CA 1
ATOM 851 C C . THR A 1 103 ? -13.376 -0.770 -1.490 1.00 98.56 103 THR A C 1
ATOM 853 O O . THR A 1 103 ? -13.930 0.091 -0.812 1.00 98.56 103 THR A O 1
ATOM 856 N N . CYS A 1 104 ? -12.079 -1.039 -1.383 1.00 98.69 104 CYS A N 1
ATOM 857 C CA . CYS A 1 104 ? -11.145 -0.350 -0.502 1.00 98.69 104 CYS A CA 1
ATOM 858 C C . CYS A 1 104 ? -10.052 0.332 -1.324 1.00 98.69 104 CYS A C 1
ATOM 860 O O . CYS A 1 104 ? -9.651 -0.191 -2.359 1.00 98.69 104 CYS A O 1
ATOM 862 N N . TYR A 1 105 ? -9.541 1.461 -0.844 1.00 98.81 105 TYR A N 1
ATOM 863 C CA . TYR A 1 105 ? -8.433 2.168 -1.475 1.00 98.81 105 TYR A CA 1
ATOM 864 C C . TYR A 1 105 ? -7.263 2.268 -0.508 1.00 98.81 105 TYR A C 1
ATOM 866 O O . TYR A 1 105 ? -7.462 2.488 0.689 1.00 98.81 105 TYR A O 1
ATOM 874 N N . ALA A 1 106 ? -6.051 2.078 -1.018 1.00 98.81 106 ALA A N 1
ATOM 875 C CA . ALA A 1 106 ? -4.845 2.010 -0.205 1.00 98.81 106 ALA A CA 1
ATOM 876 C C . ALA A 1 106 ? -3.625 2.539 -0.962 1.00 98.81 106 ALA A C 1
ATOM 878 O O . ALA A 1 106 ? -3.553 2.435 -2.187 1.00 98.81 106 ALA A O 1
ATOM 879 N N . GLN A 1 107 ? -2.655 3.074 -0.221 1.00 98.12 107 GLN A N 1
ATOM 880 C CA . GLN A 1 107 ? -1.389 3.538 -0.781 1.00 98.12 107 GLN A CA 1
ATOM 881 C C . GLN A 1 107 ? -0.340 2.424 -0.801 1.00 98.12 107 GLN A C 1
ATOM 883 O O . GLN A 1 107 ? -0.175 1.668 0.156 1.00 98.12 107 GLN A O 1
ATOM 888 N N . TRP A 1 108 ? 0.439 2.361 -1.869 1.00 98.06 108 TRP A N 1
ATOM 889 C CA . TRP A 1 108 ? 1.582 1.469 -1.981 1.00 98.06 108 TRP A CA 1
ATOM 890 C C . TRP A 1 108 ? 2.732 1.980 -1.104 1.00 98.06 108 TRP A C 1
ATOM 892 O O . TRP A 1 108 ? 3.269 3.063 -1.345 1.00 98.06 108 TRP A O 1
ATOM 902 N N . GLN A 1 109 ? 3.076 1.239 -0.045 1.00 97.50 109 GLN A N 1
ATOM 903 C CA . GLN A 1 109 ? 4.062 1.675 0.960 1.00 97.50 109 GLN A CA 1
ATOM 904 C C . GLN A 1 109 ? 5.258 0.732 1.125 1.00 97.50 109 GLN A C 1
ATOM 906 O O . GLN A 1 109 ? 6.256 1.136 1.726 1.00 97.50 109 GLN A O 1
ATOM 911 N N . ASP A 1 110 ? 5.177 -0.490 0.597 1.00 97.06 110 ASP A N 1
ATOM 912 C CA . ASP A 1 110 ? 6.256 -1.472 0.696 1.00 97.06 110 ASP A CA 1
ATOM 913 C C . ASP A 1 110 ? 6.302 -2.423 -0.511 1.00 97.06 110 ASP A C 1
ATOM 915 O O . ASP A 1 110 ? 5.430 -2.389 -1.380 1.00 97.06 110 ASP A O 1
ATOM 919 N N . VAL A 1 111 ? 7.317 -3.280 -0.572 1.00 96.81 111 VAL A N 1
ATOM 920 C CA . VAL A 1 111 ? 7.517 -4.250 -1.649 1.00 96.81 111 VAL A CA 1
ATOM 921 C C . VAL A 1 111 ? 7.337 -5.668 -1.132 1.00 96.81 111 VAL A C 1
ATOM 923 O O . VAL A 1 111 ? 7.878 -6.049 -0.099 1.00 96.81 111 VAL A O 1
ATOM 926 N N . GLY A 1 112 ? 6.609 -6.466 -1.902 1.00 93.31 112 GLY A N 1
ATOM 927 C CA . GLY A 1 112 ? 6.338 -7.867 -1.619 1.00 93.31 112 GLY A CA 1
ATOM 928 C C . GLY A 1 112 ? 4.886 -8.212 -1.938 1.00 93.31 112 GLY A C 1
ATOM 929 O O . GLY A 1 112 ? 4.179 -7.401 -2.528 1.00 93.31 112 GLY A O 1
ATOM 930 N N . PRO A 1 113 ? 4.400 -9.390 -1.541 1.00 89.62 113 PRO A N 1
ATOM 931 C CA . PRO A 1 113 ? 5.120 -10.444 -0.826 1.00 89.62 113 PRO A CA 1
ATOM 932 C C . PRO A 1 113 ? 6.049 -11.257 -1.748 1.00 89.62 113 PRO A C 1
ATOM 934 O O . PRO A 1 113 ? 5.834 -11.331 -2.955 1.00 89.62 113 PRO A O 1
ATOM 937 N N . VAL A 1 114 ? 7.046 -11.924 -1.150 1.00 85.62 114 VAL A N 1
ATOM 938 C CA . VAL A 1 114 ? 7.990 -12.892 -1.767 1.00 85.62 114 VAL A CA 1
ATOM 939 C C . VAL A 1 114 ? 8.981 -12.287 -2.754 1.00 85.62 114 VAL A C 1
ATOM 941 O O . VAL A 1 114 ? 10.189 -12.430 -2.586 1.00 85.62 114 VAL A O 1
ATOM 944 N N . PHE A 1 115 ? 8.470 -11.633 -3.787 1.00 92.44 115 PHE A N 1
ATOM 945 C CA . PHE A 1 115 ? 9.235 -11.139 -4.916 1.00 92.44 115 PHE A CA 1
ATOM 946 C C . PHE A 1 115 ? 9.300 -9.617 -4.921 1.00 92.44 115 PHE A C 1
ATOM 948 O O . PHE A 1 115 ? 8.482 -8.931 -4.306 1.00 92.44 115 PHE A O 1
ATOM 955 N N . THR A 1 116 ? 10.280 -9.091 -5.646 1.00 95.19 116 THR A N 1
ATOM 956 C CA . THR A 1 116 ? 10.513 -7.649 -5.791 1.00 95.19 116 THR A CA 1
ATOM 957 C C . THR A 1 116 ? 10.603 -7.222 -7.258 1.00 95.19 116 THR A C 1
ATOM 959 O O . THR A 1 116 ? 10.891 -6.064 -7.548 1.00 95.19 116 THR A O 1
ATOM 962 N N . ASP A 1 117 ? 10.355 -8.144 -8.184 1.00 96.25 117 ASP A N 1
ATOM 963 C CA . ASP A 1 117 ? 10.581 -8.049 -9.628 1.00 96.25 117 ASP A CA 1
ATOM 964 C C . ASP A 1 117 ? 9.407 -8.627 -10.447 1.00 96.25 117 ASP A C 1
ATOM 966 O O . ASP A 1 117 ? 9.540 -8.841 -11.649 1.00 96.25 117 ASP A O 1
ATOM 970 N N . ASP A 1 118 ? 8.239 -8.877 -9.839 1.00 96.75 118 ASP A N 1
ATOM 971 C CA . ASP A 1 118 ? 7.062 -9.440 -10.523 1.00 96.75 118 ASP A CA 1
ATOM 972 C C . ASP A 1 118 ? 6.305 -8.364 -11.328 1.00 96.75 118 ASP A C 1
ATOM 974 O O . ASP A 1 118 ? 5.137 -8.031 -11.109 1.00 96.75 118 ASP A O 1
ATOM 978 N N . TYR A 1 119 ? 7.028 -7.783 -12.283 1.00 96.31 119 TYR A N 1
ATOM 979 C CA . TYR A 1 119 ? 6.581 -6.719 -13.172 1.00 96.31 119 TYR A CA 1
ATOM 980 C C . TYR A 1 119 ? 5.331 -7.109 -13.974 1.00 96.31 119 TYR A C 1
ATOM 982 O O . TYR A 1 119 ? 4.422 -6.298 -14.164 1.00 96.31 119 TYR A O 1
ATOM 990 N N . HIS A 1 120 ? 5.257 -8.361 -14.430 1.00 95.88 120 HIS A N 1
ATOM 991 C CA . HIS A 1 120 ? 4.140 -8.836 -15.242 1.00 95.88 120 HIS A CA 1
ATOM 992 C C . HIS A 1 120 ? 2.828 -8.915 -14.455 1.00 95.88 120 HIS A C 1
ATOM 994 O O . HIS A 1 120 ? 1.768 -8.600 -15.002 1.00 95.88 120 HIS A O 1
ATOM 1000 N N . TYR A 1 121 ? 2.881 -9.301 -13.180 1.00 96.62 121 TYR A N 1
ATOM 1001 C CA . TYR A 1 121 ? 1.717 -9.224 -12.305 1.00 96.62 121 TYR A CA 1
ATOM 1002 C C . TYR A 1 121 ? 1.304 -7.774 -12.046 1.00 96.62 121 TYR A C 1
ATOM 1004 O O . TYR A 1 121 ? 0.138 -7.428 -12.224 1.00 96.62 121 TYR A O 1
ATOM 1012 N N . VAL A 1 122 ? 2.259 -6.917 -11.668 1.00 97.56 122 VAL A N 1
ATOM 1013 C CA . VAL A 1 122 ? 1.950 -5.551 -11.223 1.00 97.56 122 VAL A CA 1
ATOM 1014 C C . VAL A 1 122 ? 1.461 -4.662 -12.371 1.00 97.56 122 VAL A C 1
ATOM 1016 O O . VAL A 1 122 ? 0.533 -3.884 -12.172 1.00 97.56 122 VAL A O 1
ATOM 1019 N N . PHE A 1 123 ? 2.036 -4.777 -13.573 1.00 96.94 123 PHE A N 1
ATOM 1020 C CA . PHE A 1 123 ? 1.784 -3.826 -14.667 1.00 96.94 123 PHE A CA 1
ATOM 1021 C C . PHE A 1 123 ? 1.149 -4.427 -15.927 1.00 96.94 123 PHE A C 1
ATOM 1023 O O . PHE A 1 123 ? 0.721 -3.666 -16.791 1.00 96.94 123 PHE A O 1
ATOM 1030 N N . HIS A 1 124 ? 1.060 -5.758 -16.051 1.00 94.38 124 HIS A N 1
ATOM 1031 C CA . HIS A 1 124 ? 0.549 -6.429 -17.264 1.00 94.38 124 HIS A CA 1
ATOM 1032 C C . HIS A 1 124 ? -0.656 -7.342 -17.012 1.00 94.38 124 HIS A C 1
ATOM 1034 O O . HIS A 1 124 ? -1.019 -8.144 -17.872 1.00 94.38 124 HIS A O 1
ATOM 1040 N N . GLY A 1 125 ? -1.278 -7.252 -15.832 1.00 92.25 125 GLY A N 1
ATOM 1041 C CA . GLY A 1 125 ? -2.505 -7.991 -15.514 1.00 92.25 125 GLY A CA 1
ATOM 1042 C C . GLY A 1 125 ? -2.344 -9.515 -15.498 1.00 92.25 125 GLY A C 1
ATOM 1043 O O . GLY A 1 125 ? -3.339 -10.238 -15.576 1.00 92.25 12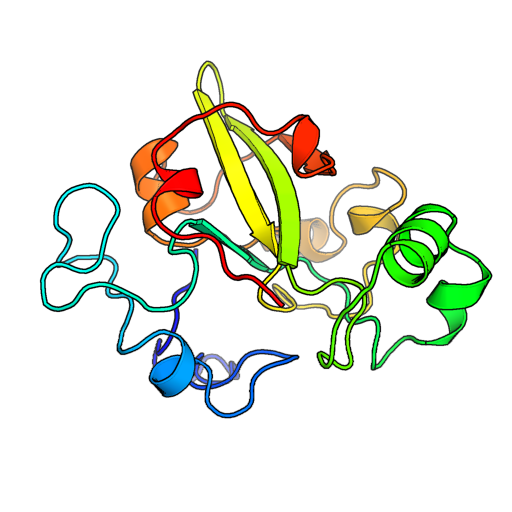5 GLY A O 1
ATOM 1044 N N . ARG A 1 126 ? -1.109 -10.033 -15.415 1.00 95.06 126 ARG A N 1
ATOM 1045 C CA . ARG A 1 126 ? -0.873 -11.468 -15.206 1.00 95.06 126 ARG A CA 1
ATOM 1046 C C . ARG A 1 126 ? -1.284 -11.862 -13.787 1.00 95.06 126 ARG A C 1
ATOM 1048 O O . ARG A 1 126 ? -1.505 -11.012 -12.934 1.00 95.06 126 ARG A O 1
ATOM 1055 N N . ARG A 1 127 ? -1.409 -13.164 -13.525 1.00 93.81 127 ARG A N 1
ATOM 1056 C CA . ARG A 1 127 ? -1.522 -13.688 -12.153 1.00 93.81 127 ARG A CA 1
ATOM 1057 C C . ARG A 1 127 ? -0.164 -13.569 -11.446 1.00 93.81 127 ARG A C 1
ATOM 1059 O O . ARG A 1 127 ? 0.851 -13.609 -12.138 1.00 93.81 127 ARG A O 1
ATOM 1066 N N . PRO A 1 128 ? -0.133 -13.424 -10.108 1.00 94.00 128 PRO A N 1
ATOM 1067 C CA . PRO A 1 128 ? 1.127 -13.275 -9.394 1.00 94.00 128 PRO A CA 1
ATOM 1068 C C . PRO A 1 128 ? 1.964 -14.540 -9.543 1.00 94.00 128 PRO A C 1
ATOM 1070 O O . PRO A 1 128 ? 1.436 -15.642 -9.397 1.00 94.00 128 PRO A O 1
ATOM 1073 N N . ARG A 1 129 ? 3.272 -14.396 -9.777 1.00 93.44 129 ARG A N 1
ATOM 1074 C CA . ARG A 1 129 ? 4.216 -15.524 -9.867 1.00 93.44 129 ARG A CA 1
ATOM 1075 C C . ARG A 1 129 ? 4.182 -16.381 -8.600 1.00 93.44 129 ARG A C 1
ATOM 1077 O O . ARG A 1 129 ? 4.330 -17.597 -8.663 1.00 93.44 129 ARG A O 1
ATOM 1084 N N . ALA A 1 130 ? 3.914 -15.745 -7.459 1.00 88.44 130 ALA A N 1
ATOM 1085 C CA . ALA A 1 130 ? 3.753 -16.382 -6.154 1.00 88.44 130 ALA A CA 1
ATOM 1086 C C . ALA A 1 130 ? 2.574 -17.374 -6.089 1.00 88.44 130 ALA A C 1
ATOM 1088 O O . ALA A 1 130 ? 2.596 -18.283 -5.262 1.00 88.44 130 ALA A O 1
ATOM 1089 N N . HIS A 1 131 ? 1.587 -17.262 -6.989 1.00 84.75 131 HIS A N 1
ATOM 1090 C CA . HIS A 1 131 ? 0.439 -18.170 -7.037 1.00 84.75 131 HIS A CA 1
ATOM 1091 C C . HIS A 1 131 ? 0.848 -19.627 -7.281 1.00 84.75 131 HIS A C 1
ATOM 1093 O O . HIS A 1 131 ? 0.244 -20.524 -6.710 1.00 84.75 131 HIS A O 1
ATOM 1099 N N . ALA A 1 132 ? 1.911 -19.868 -8.059 1.00 81.00 132 ALA A N 1
ATOM 1100 C CA . ALA A 1 132 ? 2.438 -21.214 -8.297 1.00 81.00 132 ALA A CA 1
ATOM 1101 C C . ALA A 1 132 ? 3.025 -21.880 -7.034 1.00 81.00 132 ALA A C 1
ATOM 1103 O O . ALA A 1 132 ? 3.362 -23.059 -7.066 1.00 81.00 132 ALA A O 1
ATOM 1104 N N . GLN A 1 133 ? 3.181 -21.122 -5.945 1.00 83.94 133 GLN A N 1
ATOM 1105 C CA . GLN A 1 133 ? 3.695 -21.578 -4.653 1.00 83.94 133 GLN A CA 1
ATOM 1106 C C . GLN A 1 133 ? 2.648 -21.404 -3.536 1.00 83.94 133 GLN A C 1
ATOM 1108 O O . GLN A 1 133 ? 3.016 -21.319 -2.368 1.00 83.94 133 GLN A O 1
ATOM 1113 N N . ASP A 1 134 ? 1.362 -21.268 -3.888 1.00 84.06 134 ASP A N 1
ATOM 1114 C CA . ASP A 1 134 ? 0.254 -20.996 -2.956 1.00 84.06 134 ASP A CA 1
ATOM 1115 C C . ASP A 1 134 ? 0.473 -19.760 -2.062 1.00 84.06 134 ASP A C 1
ATOM 1117 O O . ASP A 1 134 ? -0.064 -19.638 -0.958 1.00 84.06 134 ASP A O 1
ATOM 1121 N N . MET A 1 135 ? 1.258 -18.798 -2.554 1.00 87.94 135 MET A N 1
ATOM 1122 C CA . MET A 1 135 ? 1.560 -17.556 -1.856 1.00 87.94 135 MET A CA 1
ATOM 1123 C C . MET A 1 135 ? 0.764 -16.382 -2.430 1.00 87.94 135 MET A C 1
ATOM 1125 O O . MET A 1 135 ? 0.398 -16.341 -3.608 1.00 87.94 135 MET A O 1
ATOM 1129 N N . ALA A 1 136 ? 0.487 -15.398 -1.572 1.00 91.56 136 ALA A N 1
ATOM 1130 C CA . ALA A 1 136 ? -0.211 -14.182 -1.967 1.00 91.56 136 ALA A CA 1
ATOM 1131 C C . ALA A 1 136 ? 0.615 -13.380 -2.989 1.00 91.56 136 ALA A C 1
ATOM 1133 O O . ALA A 1 136 ? 1.836 -13.451 -2.992 1.00 91.56 136 ALA A O 1
ATOM 1134 N N . GLY A 1 137 ? -0.054 -12.594 -3.835 1.00 94.50 137 GLY A N 1
ATOM 1135 C CA . GLY A 1 137 ? 0.591 -11.599 -4.705 1.00 94.50 137 GLY A CA 1
ATOM 1136 C C . GLY A 1 137 ? 0.417 -10.156 -4.234 1.00 94.50 137 GLY A C 1
ATOM 1137 O O . GLY A 1 137 ? 0.978 -9.245 -4.822 1.00 94.50 137 GLY A O 1
ATOM 1138 N N . LEU A 1 138 ? -0.399 -9.928 -3.209 1.00 96.75 138 LEU A N 1
ATOM 1139 C CA . LEU A 1 138 ? -0.707 -8.613 -2.657 1.00 96.75 138 LEU A CA 1
ATOM 1140 C C . LEU A 1 138 ? -0.809 -8.759 -1.146 1.00 96.75 138 LEU A C 1
ATOM 1142 O O . LEU A 1 138 ? -1.625 -9.543 -0.654 1.00 96.75 138 LEU A O 1
ATOM 1146 N N . ASP A 1 139 ? -0.011 -7.984 -0.423 1.00 96.38 139 ASP A N 1
ATOM 1147 C CA . ASP A 1 139 ? -0.117 -7.884 1.023 1.00 96.38 139 ASP A CA 1
ATOM 1148 C C . ASP A 1 139 ? -0.791 -6.570 1.408 1.00 96.38 139 ASP A C 1
ATOM 1150 O O . ASP A 1 139 ? -0.511 -5.515 0.846 1.00 96.38 139 ASP A O 1
ATOM 1154 N N . VAL A 1 140 ? -1.721 -6.632 2.358 1.00 98.12 140 VAL A N 1
ATOM 1155 C CA . VAL A 1 140 ? -2.530 -5.475 2.767 1.00 98.12 140 VAL A CA 1
ATOM 1156 C C . VAL A 1 140 ? -2.431 -5.230 4.266 1.00 98.12 140 VAL A C 1
ATOM 1158 O O . VAL A 1 140 ? -2.224 -6.176 5.035 1.00 98.12 140 VAL A O 1
ATOM 1161 N N . SER A 1 141 ? -2.613 -3.972 4.666 1.00 98.44 141 SER A N 1
ATOM 1162 C CA . SER A 1 141 ? -2.614 -3.546 6.065 1.00 98.44 141 SER A CA 1
ATOM 1163 C C . SER A 1 141 ? -3.810 -4.089 6.861 1.00 98.44 141 SER A C 1
ATOM 1165 O O . SER A 1 141 ? -4.824 -4.507 6.281 1.00 98.44 141 SER A O 1
ATOM 1167 N N . PRO A 1 142 ? -3.771 -4.018 8.206 1.00 98.38 142 PRO A N 1
ATOM 1168 C CA . PRO A 1 142 ? -4.923 -4.354 9.035 1.00 98.38 142 PRO A CA 1
ATOM 1169 C C . PRO A 1 142 ? -6.160 -3.501 8.726 1.00 98.38 142 PRO A C 1
ATOM 1171 O O . PRO A 1 142 ? -7.272 -4.017 8.767 1.00 98.38 142 PRO A O 1
ATOM 1174 N N . ALA A 1 143 ? -5.989 -2.222 8.368 1.00 98.69 143 ALA A N 1
ATOM 1175 C CA . ALA A 1 143 ? -7.111 -1.345 8.025 1.00 98.69 143 ALA A CA 1
ATOM 1176 C C . ALA A 1 143 ? -7.848 -1.818 6.763 1.00 98.69 143 ALA A C 1
ATOM 1178 O O . ALA A 1 143 ? -9.079 -1.852 6.745 1.00 98.69 143 ALA A O 1
ATOM 1179 N N . VAL A 1 144 ? -7.100 -2.236 5.734 1.00 98.69 144 VAL A N 1
ATOM 1180 C CA . VAL A 1 144 ? -7.667 -2.806 4.502 1.00 98.69 144 VAL A CA 1
ATOM 1181 C C . VAL A 1 144 ? -8.384 -4.120 4.804 1.00 98.69 144 VAL A C 1
ATOM 1183 O O . VAL A 1 144 ? -9.521 -4.306 4.369 1.00 98.69 144 VAL A O 1
ATOM 1186 N N . ARG A 1 145 ? -7.763 -5.009 5.595 1.00 98.00 145 ARG A N 1
ATOM 1187 C CA . ARG A 1 145 ? -8.402 -6.253 6.055 1.00 98.00 145 ARG A CA 1
ATOM 1188 C C . ARG A 1 145 ? -9.729 -5.971 6.754 1.00 98.00 145 ARG A C 1
ATOM 1190 O O . ARG A 1 145 ? -10.735 -6.584 6.407 1.00 98.00 145 ARG A O 1
ATOM 1197 N N . ASP A 1 146 ? -9.738 -5.062 7.723 1.00 97.94 146 ASP A N 1
ATOM 1198 C CA . ASP A 1 146 ? -10.926 -4.762 8.528 1.00 97.94 146 ASP A CA 1
ATOM 1199 C C . ASP A 1 146 ? -12.044 -4.145 7.690 1.00 97.94 146 ASP A C 1
ATOM 1201 O O . ASP A 1 146 ? -13.218 -4.458 7.890 1.00 97.94 146 ASP A O 1
ATOM 1205 N N . TYR A 1 147 ? -11.687 -3.305 6.718 1.00 98.44 147 TYR A N 1
ATOM 1206 C CA . TYR A 1 147 ? -12.648 -2.707 5.801 1.00 98.44 147 TYR A CA 1
ATOM 1207 C C . TYR A 1 147 ? -13.274 -3.749 4.860 1.00 98.44 147 TYR A C 1
ATOM 1209 O O . TYR A 1 147 ? -14.498 -3.793 4.701 1.00 98.44 147 TYR A O 1
ATOM 1217 N N . LEU A 1 148 ? -12.444 -4.607 4.257 1.00 98.31 148 LEU A N 1
ATOM 1218 C CA . LEU A 1 148 ? -12.877 -5.654 3.325 1.00 98.31 148 LEU A CA 1
ATOM 1219 C C . LEU A 1 148 ? -13.470 -6.890 4.027 1.00 98.31 148 LEU A C 1
ATOM 1221 O O . LEU A 1 148 ? -14.132 -7.692 3.379 1.00 98.31 148 LEU A O 1
ATOM 1225 N N . ARG A 1 149 ? -13.289 -7.025 5.347 1.00 96.75 149 ARG A N 1
ATOM 1226 C CA . ARG A 1 149 ? -13.866 -8.073 6.209 1.00 96.75 149 ARG A CA 1
ATOM 1227 C C . ARG A 1 149 ? -13.509 -9.509 5.813 1.00 96.75 149 ARG A C 1
ATOM 1229 O O . ARG A 1 149 ? -14.347 -10.403 5.901 1.00 96.75 149 ARG A O 1
ATOM 1236 N N . PHE A 1 150 ? -12.259 -9.753 5.437 1.00 95.44 150 PHE A N 1
ATOM 1237 C CA . PHE A 1 150 ? -11.777 -11.111 5.166 1.00 95.44 150 PHE A CA 1
ATOM 1238 C C . PHE A 1 150 ? -10.870 -11.649 6.277 1.00 95.44 150 PHE A C 1
ATOM 1240 O O . PHE A 1 150 ? -10.361 -10.909 7.122 1.00 95.44 150 PHE A O 1
ATOM 1247 N N . ARG A 1 151 ? -10.661 -12.969 6.264 1.00 91.44 151 ARG A N 1
ATOM 1248 C CA . ARG A 1 151 ? -9.732 -13.687 7.145 1.00 91.44 151 ARG A CA 1
ATOM 1249 C C . ARG A 1 151 ? -8.761 -14.501 6.296 1.00 91.44 151 ARG A C 1
ATOM 1251 O O . ARG A 1 151 ? -9.156 -15.031 5.267 1.00 91.44 151 ARG A O 1
ATOM 1258 N N . GLY A 1 152 ? -7.514 -14.619 6.750 1.00 89.81 152 GLY A N 1
ATOM 1259 C CA . GLY A 1 152 ? -6.491 -15.399 6.053 1.00 89.81 152 GLY A CA 1
ATOM 1260 C C . GLY A 1 152 ? -6.151 -14.845 4.667 1.00 89.81 152 GLY A C 1
ATOM 1261 O O . GLY A 1 152 ? -6.096 -13.630 4.473 1.00 89.81 152 GLY A O 1
ATOM 1262 N N . VAL A 1 153 ? -5.893 -15.752 3.728 1.00 90.50 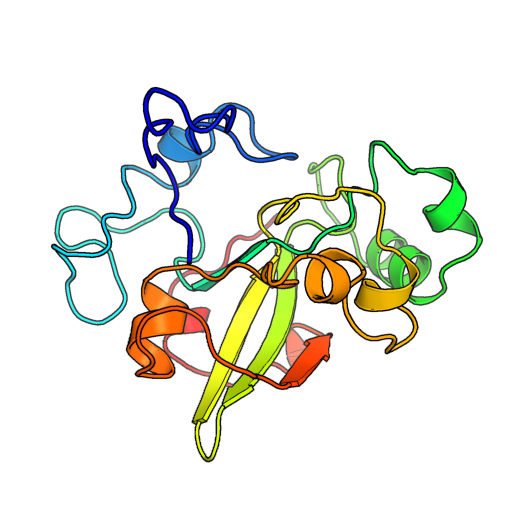153 VAL A N 1
ATOM 1263 C CA . VAL A 1 153 ? -5.661 -15.448 2.311 1.00 90.50 153 VAL A CA 1
ATOM 1264 C C . VAL A 1 153 ? -6.990 -15.551 1.566 1.00 90.50 153 VAL A C 1
ATOM 1266 O O . VAL A 1 153 ? -7.785 -16.447 1.834 1.00 90.50 153 VAL A O 1
ATOM 1269 N N . THR A 1 154 ? -7.240 -14.625 0.643 1.00 93.44 154 THR A N 1
ATOM 1270 C CA . THR A 1 154 ? -8.441 -14.620 -0.200 1.00 93.44 154 THR A CA 1
ATOM 1271 C C . THR A 1 154 ? -8.115 -14.086 -1.594 1.00 93.44 154 THR A C 1
ATOM 1273 O O . THR A 1 154 ? -7.051 -13.501 -1.805 1.00 93.44 154 THR A O 1
ATOM 1276 N N . HIS A 1 155 ? -9.033 -14.265 -2.542 1.00 94.19 155 HIS A N 1
ATOM 1277 C CA . HIS A 1 155 ? -8.929 -13.705 -3.884 1.00 94.19 155 HIS A CA 1
ATOM 1278 C C . HIS A 1 155 ? -9.609 -12.339 -3.959 1.00 94.19 155 HIS A C 1
ATOM 1280 O O . HIS A 1 155 ? -10.772 -12.181 -3.595 1.00 94.19 155 HIS A O 1
ATOM 1286 N N . THR A 1 156 ? -8.880 -11.355 -4.475 1.00 96.06 156 THR A N 1
ATOM 1287 C CA . THR A 1 156 ? -9.370 -10.002 -4.744 1.00 96.06 156 THR A CA 1
ATOM 1288 C C . THR A 1 156 ? -9.034 -9.613 -6.179 1.00 96.06 156 THR A C 1
ATOM 1290 O O . THR A 1 156 ? -8.181 -10.224 -6.828 1.00 96.06 156 THR A O 1
ATOM 1293 N N . SER A 1 157 ? -9.698 -8.579 -6.684 1.00 97.25 157 SER A N 1
ATOM 1294 C CA . SER A 1 157 ? -9.224 -7.840 -7.856 1.00 97.25 157 SER A CA 1
ATOM 1295 C C . SER A 1 157 ? -8.702 -6.489 -7.402 1.00 97.25 157 SER A C 1
ATOM 1297 O O . SER A 1 157 ? -9.295 -5.884 -6.509 1.00 97.25 157 SER A O 1
ATOM 1299 N N . TRP A 1 158 ? -7.650 -5.983 -8.029 1.00 98.38 158 TRP A N 1
ATOM 1300 C CA . TRP A 1 158 ? -7.155 -4.644 -7.750 1.00 98.38 158 TRP A CA 1
ATOM 1301 C C . TRP A 1 158 ? -6.696 -3.954 -9.032 1.00 98.38 158 TRP A C 1
ATOM 1303 O O . TRP A 1 158 ? -6.460 -4.609 -10.047 1.00 98.38 158 TRP A O 1
ATOM 1313 N N . ARG A 1 159 ? -6.605 -2.627 -8.989 1.00 98.19 159 ARG A N 1
ATOM 1314 C CA . ARG A 1 159 ? -6.074 -1.801 -10.080 1.00 98.19 159 ARG A CA 1
ATOM 1315 C C . ARG A 1 159 ? -5.443 -0.533 -9.528 1.00 98.19 159 ARG A C 1
ATOM 1317 O O . ARG A 1 159 ? -5.832 -0.073 -8.457 1.00 98.19 159 ARG A O 1
ATOM 1324 N N . PHE A 1 160 ? -4.529 0.063 -10.284 1.00 98.19 160 PHE A N 1
ATOM 1325 C CA . PHE A 1 160 ? -4.077 1.422 -10.003 1.00 98.19 160 PHE A CA 1
ATOM 1326 C C . PHE A 1 160 ? -5.211 2.433 -10.196 1.00 98.19 160 PHE A C 1
ATOM 1328 O O . PHE A 1 160 ? -6.095 2.257 -11.041 1.00 98.19 160 PHE A O 1
ATOM 1335 N N . VAL A 1 161 ? -5.166 3.496 -9.403 1.00 97.12 161 VAL A N 1
ATOM 1336 C CA . VAL A 1 161 ? -6.077 4.637 -9.481 1.00 97.12 161 VAL A CA 1
ATOM 1337 C C . VAL A 1 161 ? -5.280 5.902 -9.174 1.00 97.12 161 VAL A C 1
ATOM 1339 O O . VAL A 1 161 ? -4.376 5.878 -8.341 1.00 97.12 161 VAL A O 1
ATOM 1342 N N . VAL A 1 162 ? -5.559 6.989 -9.888 1.00 93.94 162 VAL A N 1
ATOM 1343 C CA . VAL A 1 162 ? -4.945 8.287 -9.584 1.00 93.94 162 VAL A CA 1
ATOM 1344 C C . VAL A 1 162 ? -5.611 8.871 -8.347 1.00 93.94 162 VAL A C 1
ATOM 1346 O O . VAL A 1 162 ? -6.776 8.583 -8.086 1.00 93.94 162 VAL A O 1
ATOM 1349 N N . GLU A 1 163 ? -4.885 9.654 -7.554 1.00 93.25 163 GLU A N 1
ATOM 1350 C CA . GLU A 1 163 ? -5.405 10.130 -6.270 1.00 93.25 163 GLU A CA 1
ATOM 1351 C C . GLU A 1 163 ? -6.714 10.919 -6.424 1.00 93.25 163 GLU A C 1
ATOM 1353 O O . GLU A 1 163 ? -7.618 10.778 -5.602 1.00 93.25 163 GLU A O 1
ATOM 1358 N N . GLU A 1 164 ? -6.829 11.699 -7.497 1.00 94.12 164 GLU A N 1
ATOM 1359 C CA . GLU A 1 164 ? -7.995 12.523 -7.811 1.00 94.12 164 GLU A CA 1
ATOM 1360 C C . GLU A 1 164 ? -9.275 11.693 -8.011 1.00 94.12 164 GLU A C 1
ATOM 1362 O O . GLU A 1 164 ? -10.371 12.178 -7.729 1.00 94.12 164 GLU A O 1
ATOM 1367 N N . ASP A 1 165 ? -9.130 10.432 -8.429 1.00 96.75 165 ASP A N 1
ATOM 1368 C CA . ASP A 1 165 ? -10.228 9.490 -8.663 1.00 96.75 165 ASP A CA 1
ATOM 1369 C C . ASP A 1 165 ? -10.538 8.620 -7.436 1.00 96.75 165 ASP A C 1
ATOM 1371 O O . ASP A 1 165 ? -11.480 7.820 -7.450 1.00 96.75 165 ASP A O 1
ATOM 1375 N N . VAL A 1 166 ? -9.754 8.727 -6.360 1.00 97.69 166 VAL A N 1
ATOM 1376 C CA . VAL A 1 166 ? -10.035 7.982 -5.135 1.00 97.69 166 VAL A CA 1
ATOM 1377 C C . VAL A 1 166 ? -11.222 8.666 -4.429 1.00 97.69 166 VAL A C 1
ATOM 1379 O O . VAL A 1 166 ? -11.154 9.849 -4.084 1.00 97.69 166 VAL A O 1
ATOM 1382 N N . PRO A 1 167 ? -12.331 7.955 -4.157 1.00 97.44 167 PRO A N 1
ATOM 1383 C CA . PRO A 1 167 ? -13.482 8.537 -3.478 1.00 97.44 167 PRO A CA 1
ATOM 1384 C C . PRO A 1 167 ? -13.174 8.794 -2.002 1.00 97.44 167 PRO A C 1
ATOM 1386 O O . PRO A 1 167 ? -12.367 8.097 -1.383 1.00 97.44 167 PRO A O 1
ATOM 1389 N N . ARG A 1 168 ? -13.864 9.765 -1.390 1.00 96.44 168 ARG A N 1
ATOM 1390 C CA . ARG A 1 168 ? -13.741 10.022 0.053 1.00 96.44 168 ARG A CA 1
ATOM 1391 C C . ARG A 1 168 ? -14.129 8.778 0.856 1.00 96.44 168 ARG A C 1
ATOM 1393 O O . ARG A 1 168 ? -15.180 8.182 0.642 1.00 96.44 168 ARG A O 1
ATOM 1400 N N . GLY A 1 169 ? -13.300 8.432 1.834 1.00 97.12 169 GLY A N 1
ATOM 1401 C CA . GLY A 1 169 ? -13.507 7.282 2.706 1.00 97.12 169 GLY A CA 1
ATOM 1402 C C . GLY A 1 169 ? -12.543 7.287 3.892 1.00 97.12 169 GLY A C 1
ATOM 1403 O O . GLY A 1 169 ? -11.791 8.247 4.080 1.00 97.12 169 GLY A O 1
ATOM 1404 N N . PRO A 1 170 ? -12.537 6.231 4.723 1.00 98.12 170 PRO A N 1
ATOM 1405 C CA . PRO A 1 170 ? -11.654 6.162 5.885 1.00 98.12 170 PRO A CA 1
ATOM 1406 C C . PRO A 1 170 ? -10.161 6.228 5.520 1.00 98.12 170 PRO A C 1
ATOM 1408 O O . PRO A 1 170 ? -9.387 6.771 6.306 1.00 98.12 170 PRO A O 1
ATOM 1411 N N . TRP A 1 171 ? -9.777 5.769 4.324 1.00 98.19 171 TRP A N 1
ATOM 1412 C CA . TRP A 1 171 ? -8.421 5.865 3.759 1.00 98.19 171 TRP A CA 1
ATOM 1413 C C . TRP A 1 171 ? -7.943 7.291 3.476 1.00 98.19 171 TRP A C 1
ATOM 1415 O O . TRP A 1 171 ? -6.749 7.502 3.310 1.00 98.19 171 TRP A O 1
ATOM 1425 N N . PHE A 1 172 ? -8.843 8.277 3.458 1.00 95.94 172 PHE A N 1
ATOM 1426 C CA . PHE A 1 172 ? -8.490 9.681 3.242 1.00 95.94 172 PHE A CA 1
ATOM 1427 C C . PHE A 1 172 ? -8.319 10.499 4.517 1.00 95.94 172 PHE A C 1
ATOM 1429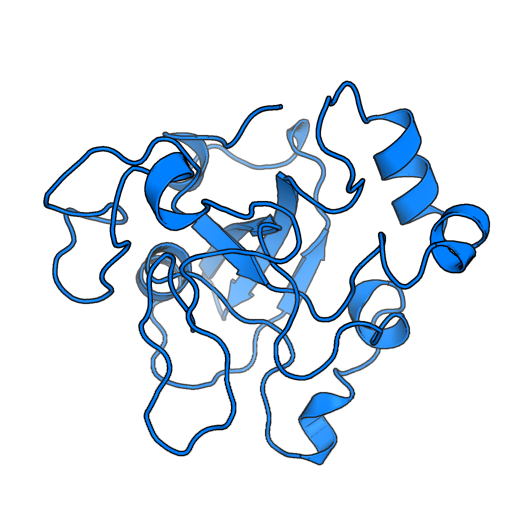 O O . PHE A 1 172 ? -7.931 11.661 4.439 1.00 95.94 172 PHE A O 1
ATOM 1436 N N . LYS A 1 173 ? -8.591 9.928 5.697 1.00 96.19 173 LYS A N 1
ATOM 1437 C CA . LYS A 1 173 ? -8.412 10.669 6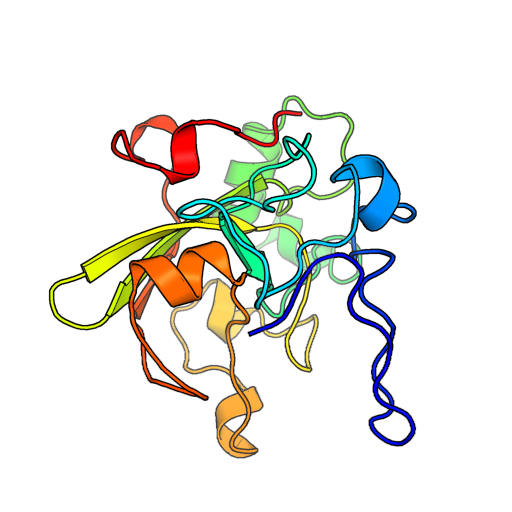.957 1.00 96.19 173 LYS A CA 1
ATOM 1438 C C . LYS A 1 173 ? -6.952 11.049 7.200 1.00 96.19 173 LYS A C 1
ATOM 1440 O O . LYS A 1 173 ? -6.689 12.078 7.808 1.00 96.19 173 LYS A O 1
ATOM 1445 N N . ILE A 1 174 ? -6.028 10.197 6.759 1.00 96.75 174 ILE A N 1
ATOM 1446 C CA . ILE A 1 174 ? -4.582 10.394 6.848 1.00 96.75 174 ILE A CA 1
ATOM 1447 C C . ILE A 1 174 ? -4.013 9.896 5.526 1.00 96.75 174 ILE A C 1
ATOM 1449 O O . ILE A 1 174 ? -4.098 8.706 5.237 1.00 96.75 174 ILE A O 1
ATOM 1453 N N . VAL A 1 175 ? -3.460 10.804 4.726 1.00 95.81 175 VAL A N 1
ATOM 1454 C CA . VAL A 1 175 ? -2.789 10.473 3.464 1.00 95.81 175 VAL A CA 1
ATOM 1455 C C . VAL A 1 175 ? -1.297 10.636 3.684 1.00 95.81 175 VAL A C 1
ATOM 1457 O O . VAL A 1 175 ? -0.865 11.694 4.140 1.00 95.81 175 VAL A O 1
ATOM 1460 N N . THR A 1 176 ? -0.508 9.616 3.346 1.00 93.69 176 THR A N 1
ATOM 1461 C CA . THR A 1 176 ? 0.942 9.777 3.266 1.00 93.69 176 THR A CA 1
ATOM 1462 C C . THR A 1 176 ? 1.215 10.667 2.069 1.00 93.69 176 THR A C 1
ATOM 1464 O O . THR A 1 176 ? 1.123 10.235 0.915 1.00 93.69 176 THR A O 1
ATOM 1467 N N . ARG A 1 177 ? 1.476 11.936 2.360 1.00 84.75 177 ARG A N 1
ATOM 1468 C CA . ARG A 1 177 ? 1.939 12.905 1.382 1.00 84.75 177 ARG A CA 1
ATOM 1469 C C . ARG A 1 177 ? 3.449 12.785 1.230 1.00 84.75 177 ARG A C 1
ATOM 1471 O O . ARG A 1 177 ? 4.123 12.086 1.987 1.00 84.75 177 ARG A O 1
ATOM 1478 N N . ILE A 1 178 ? 3.898 13.401 0.154 1.00 65.56 178 ILE A N 1
ATOM 1479 C CA . ILE A 1 178 ? 5.294 13.626 -0.182 1.00 65.56 178 ILE A CA 1
ATOM 1480 C C . ILE A 1 178 ? 6.005 14.328 0.970 1.00 65.56 178 ILE A C 1
ATOM 1482 O O . ILE A 1 178 ? 5.382 15.251 1.540 1.00 65.56 178 ILE A O 1
#

Secondary structure (DSSP, 8-state):
---TTPPPPTTS-PPPTTSBTTBTTHHHHHTS---SSSEETTEESSS--SS-SSEEEESB-TTT-TTHHHH-HHHHHHHHH---SSS-SSTT-EEEEEETTEEEEEEEEEE-SS-SB-HHHHHH-PPPGGGGGT--S-EE-HHHHHHHT--SS---EEEEE-GGGSPSSGGGSS----